Protein AF-A0A2V8P9Q2-F1 (afdb_monomer_lite)

Sequence (198 aa):
MGNGQSFDQRNRKIPIIQQYSFGIQRELPGKIVLDVSYVGSNTKDLRVGTQMNHLTTAQVDACRQFVNQNPGTTSCPALEQLVPNPFYFGNLNLTGLPAAFVASYKASPLGVPQTVRVKMLMTPFPQFWNSLFSNTEPVGSSNYNSLIVKLDKRLSGGGALIKGLSILGSFTYSRDMGATGFLNNSSPSSGSNGGGRL

Secondary structure (DSSP, 8-state):
--S-EEE--TTPPPPEEEEEEEEEEEEETTTEEEEEEEEEEEEEEEEEEEESS---HHHHHHHHHHHHHSTT--S-HHHH-EEE-TT-GGGS--TTS-HHHHHHHHTSTTTS-SEEEHHHHTSS-GGGTT-EEEEEEEEEEEEEEEEEEEEEEE---SSTTTTT-EEEEEEEEEEEEEE-S-SSTT---TTS------

Foldseek 3Di:
DQAFDEDEDPPQDDKDKDKDKDKDWDQDPQRKIKIKMKIKMKIFQAWEKFQQFFADPVVVVVFVVVCVVPPPDPGRCLQQDKDFQCQALVNDDCPPPDPVVSVVSCVGNSHPDRIDGNNLVNTPCSVHVSHYMHGGGRGKMKMKMKMKMKMKHQDPDPDPVRHGDIDIDMDMDMDMWIDRYQPDSRDPDVDDCSPPTD

Radius of gyration: 29.89 Å; chains: 1; bounding box: 60×33×96 Å

Structure (mmCIF, N/CA/C/O backbone):
data_AF-A0A2V8P9Q2-F1
#
_entry.id   AF-A0A2V8P9Q2-F1
#
loop_
_atom_site.group_PDB
_atom_site.id
_atom_site.type_symbol
_atom_site.label_atom_id
_atom_site.label_alt_id
_atom_site.label_comp_id
_atom_site.label_asym_id
_atom_site.label_entity_id
_atom_site.label_seq_id
_atom_site.pdbx_PDB_ins_code
_atom_site.Cartn_x
_atom_site.Cartn_y
_atom_site.Cartn_z
_atom_site.occupancy
_atom_site.B_iso_or_equiv
_atom_site.auth_seq_id
_atom_site.auth_comp_id
_atom_site.auth_asym_id
_atom_site.auth_atom_id
_atom_site.pdbx_PDB_model_num
ATOM 1 N N . MET A 1 1 ? 6.512 5.693 -25.688 1.00 59.44 1 MET A N 1
ATOM 2 C CA . MET A 1 1 ? 7.476 4.644 -25.282 1.00 59.44 1 MET A CA 1
ATOM 3 C C . MET A 1 1 ? 8.702 5.323 -24.696 1.00 59.44 1 MET A C 1
ATOM 5 O O . MET A 1 1 ? 9.035 6.401 -25.171 1.00 59.44 1 MET A O 1
ATOM 9 N N . GLY A 1 2 ? 9.333 4.748 -23.672 1.00 63.75 2 GLY A N 1
ATOM 10 C CA . GLY A 1 2 ? 10.558 5.297 -23.073 1.00 63.75 2 GLY A CA 1
ATOM 11 C C . GLY A 1 2 ? 10.379 6.312 -21.938 1.00 63.75 2 GLY A C 1
ATOM 12 O O . GLY A 1 2 ? 11.362 6.631 -21.283 1.00 63.75 2 GLY A O 1
ATOM 13 N N . ASN A 1 3 ? 9.146 6.741 -21.652 1.00 70.75 3 ASN A N 1
ATOM 14 C CA . ASN A 1 3 ? 8.782 7.527 -20.469 1.00 70.75 3 ASN A CA 1
ATOM 15 C C . ASN A 1 3 ? 7.845 6.718 -19.567 1.00 70.75 3 ASN A C 1
ATOM 17 O O . ASN A 1 3 ? 7.203 5.770 -20.032 1.00 70.75 3 ASN A O 1
ATOM 21 N N . GLY A 1 4 ? 7.725 7.144 -18.309 1.00 75.38 4 GLY A N 1
ATOM 22 C CA . GLY A 1 4 ? 6.717 6.615 -17.401 1.00 75.38 4 GLY A CA 1
ATOM 23 C C . GLY A 1 4 ? 5.298 6.885 -17.890 1.00 75.38 4 GLY A C 1
ATOM 24 O O . GLY A 1 4 ? 5.032 7.901 -18.534 1.00 75.38 4 GLY A O 1
ATOM 25 N N . GLN A 1 5 ? 4.398 5.948 -17.626 1.00 82.00 5 GLN A N 1
ATOM 26 C CA . GLN A 1 5 ? 2.984 5.996 -17.961 1.00 82.00 5 GLN A CA 1
ATOM 27 C C . GLN A 1 5 ? 2.173 5.636 -16.722 1.00 82.00 5 GLN A C 1
ATOM 29 O O . GLN A 1 5 ? 2.509 4.708 -15.983 1.00 82.00 5 GLN A O 1
ATOM 34 N N . SER A 1 6 ? 1.075 6.352 -16.514 1.00 84.56 6 SER A N 1
ATOM 35 C CA . SER A 1 6 ? 0.085 5.988 -15.515 1.00 84.56 6 SER A CA 1
ATOM 36 C C . SER A 1 6 ? -1.290 5.932 -16.152 1.00 84.56 6 SER A C 1
ATOM 38 O O . SER A 1 6 ? -1.562 6.606 -17.147 1.00 84.56 6 SER A O 1
ATOM 40 N N . PHE A 1 7 ? -2.141 5.074 -15.614 1.00 85.62 7 PHE A N 1
ATOM 41 C CA . PHE A 1 7 ? -3.489 4.910 -16.122 1.00 85.62 7 PHE A CA 1
ATOM 42 C C . PHE A 1 7 ? -4.464 4.641 -14.985 1.00 85.62 7 PHE A C 1
ATOM 44 O O . PHE A 1 7 ? -4.079 4.277 -13.868 1.00 85.62 7 PHE A O 1
ATOM 51 N N . ASP A 1 8 ? -5.738 4.837 -15.298 1.00 84.56 8 ASP A N 1
ATOM 52 C CA . ASP A 1 8 ? -6.840 4.436 -14.447 1.00 84.56 8 ASP A CA 1
ATOM 53 C C . ASP A 1 8 ? -7.500 3.171 -14.983 1.00 84.56 8 ASP A C 1
ATOM 55 O O . ASP A 1 8 ? -7.677 2.992 -16.192 1.00 84.56 8 ASP A O 1
ATOM 59 N N . GLN A 1 9 ? -7.875 2.279 -14.074 1.00 77.69 9 GLN A N 1
ATOM 60 C CA . GLN A 1 9 ? -8.624 1.092 -14.427 1.00 77.69 9 GLN A CA 1
ATOM 61 C C . GLN A 1 9 ? -10.025 1.477 -14.884 1.00 77.69 9 GLN A C 1
ATOM 63 O O . GLN A 1 9 ? -10.822 2.036 -14.130 1.00 77.69 9 GLN A O 1
ATOM 68 N N . ARG A 1 10 ? -10.354 1.101 -16.121 1.00 75.38 10 ARG A N 1
ATOM 69 C CA . ARG A 1 10 ? -11.694 1.307 -16.681 1.00 75.38 10 ARG A CA 1
ATOM 70 C C . ARG A 1 10 ? -12.770 0.544 -15.898 1.00 75.38 10 ARG A C 1
ATOM 72 O O . ARG A 1 10 ? -13.856 1.071 -15.697 1.00 75.38 10 ARG A O 1
ATOM 79 N N . ASN A 1 11 ? -12.455 -0.660 -15.415 1.00 77.31 11 ASN A N 1
ATOM 80 C CA . ASN A 1 11 ? -13.387 -1.533 -14.688 1.00 77.31 11 ASN A CA 1
ATOM 81 C C . ASN A 1 11 ? -13.318 -1.336 -13.166 1.00 77.31 11 ASN A C 1
ATOM 83 O O . ASN A 1 11 ? -13.386 -2.297 -12.399 1.00 77.31 11 ASN A O 1
ATOM 87 N N . ARG A 1 12 ? -13.152 -0.090 -12.717 1.00 77.38 12 ARG A N 1
ATOM 88 C CA . ARG A 1 12 ? -13.060 0.221 -11.292 1.00 77.38 12 ARG A CA 1
ATOM 89 C C . ARG A 1 12 ? -14.346 -0.185 -10.567 1.00 77.38 12 ARG A C 1
ATOM 91 O O . ARG A 1 12 ? -15.438 0.260 -10.920 1.00 77.38 12 ARG A O 1
ATOM 98 N N . LYS A 1 13 ? -14.202 -0.973 -9.500 1.00 81.88 13 LYS A N 1
ATOM 99 C CA . LYS A 1 13 ? -15.302 -1.260 -8.574 1.00 81.88 13 LYS A CA 1
ATOM 100 C C . LYS A 1 13 ? -15.577 -0.048 -7.686 1.00 81.88 13 LYS A C 1
ATOM 102 O O . LYS A 1 13 ? -14.655 0.636 -7.240 1.00 81.88 13 LYS A O 1
ATOM 107 N N . ILE A 1 14 ? -16.857 0.229 -7.454 1.00 86.31 14 ILE A N 1
ATOM 108 C CA . ILE A 1 14 ? -17.289 1.288 -6.540 1.00 86.31 14 ILE A CA 1
ATOM 109 C C . ILE A 1 14 ? -17.034 0.804 -5.103 1.00 86.31 14 ILE A C 1
ATOM 111 O O . ILE A 1 14 ? -17.471 -0.302 -4.780 1.00 86.31 14 ILE A O 1
ATOM 115 N N . PRO A 1 15 ? -16.364 1.603 -4.246 1.00 87.38 15 PRO A N 1
ATOM 116 C CA . PRO A 1 15 ? -16.165 1.251 -2.847 1.00 87.38 15 PRO A CA 1
ATOM 117 C C . PRO A 1 15 ? -17.488 0.987 -2.132 1.00 87.38 15 PRO A C 1
ATOM 119 O O . PRO A 1 15 ? -18.422 1.786 -2.228 1.00 87.38 15 PRO A O 1
ATOM 122 N N . ILE A 1 16 ? -17.554 -0.115 -1.390 1.00 90.00 16 ILE A N 1
ATOM 123 C CA . ILE A 1 16 ? -18.726 -0.475 -0.589 1.00 90.00 16 ILE A CA 1
ATOM 124 C C . ILE A 1 16 ? -18.397 -0.220 0.874 1.00 90.00 16 ILE A C 1
ATOM 126 O O . ILE A 1 16 ? -17.390 -0.720 1.376 1.00 90.00 16 ILE A O 1
ATOM 130 N N . ILE A 1 17 ? -19.273 0.524 1.550 1.00 92.75 17 ILE A N 1
ATOM 131 C CA . ILE A 1 17 ? -19.181 0.823 2.978 1.00 92.75 17 ILE A CA 1
ATOM 132 C C . ILE A 1 17 ? -20.310 0.080 3.687 1.00 92.75 17 ILE A C 1
ATOM 134 O O . ILE A 1 17 ? -21.485 0.279 3.385 1.00 92.75 17 ILE A O 1
ATOM 138 N N . GLN A 1 18 ? -19.951 -0.770 4.639 1.00 93.94 18 GLN A N 1
ATOM 139 C CA . GLN A 1 18 ? -20.878 -1.463 5.522 1.00 93.94 18 GLN A CA 1
ATOM 140 C C . GLN A 1 18 ? -20.756 -0.847 6.907 1.00 93.94 18 GLN A C 1
ATOM 142 O O . GLN A 1 18 ? -19.676 -0.862 7.489 1.00 93.94 18 GLN A O 1
ATOM 147 N N . GLN A 1 19 ? -21.847 -0.293 7.424 1.00 94.69 19 GLN A N 1
ATOM 148 C CA . GLN A 1 19 ? -21.901 0.273 8.768 1.00 94.69 19 GLN A CA 1
ATOM 149 C C . GLN A 1 19 ? -22.836 -0.572 9.617 1.00 94.69 19 GLN A C 1
ATOM 151 O O . GLN A 1 19 ? -23.903 -0.978 9.157 1.00 94.69 19 GLN A O 1
ATOM 156 N N . TYR A 1 20 ? -22.428 -0.844 10.847 1.00 94.31 20 TYR A N 1
ATOM 157 C CA . TYR A 1 20 ? -23.223 -1.596 11.801 1.00 94.31 20 TYR A CA 1
ATOM 158 C C . TYR A 1 20 ? -23.060 -0.987 13.185 1.00 94.31 20 TYR A C 1
ATOM 160 O O . TYR A 1 20 ? -21.979 -0.550 13.580 1.00 94.31 20 TYR A O 1
ATOM 168 N N . SER A 1 21 ? -24.154 -0.962 13.930 1.00 95.88 21 SER A N 1
ATOM 169 C CA . SER A 1 21 ? -24.163 -0.559 15.324 1.00 95.88 21 SER A CA 1
ATOM 170 C C . SER A 1 21 ? -24.958 -1.569 16.132 1.00 95.88 21 SER A C 1
ATOM 172 O O . SER A 1 21 ? -25.940 -2.14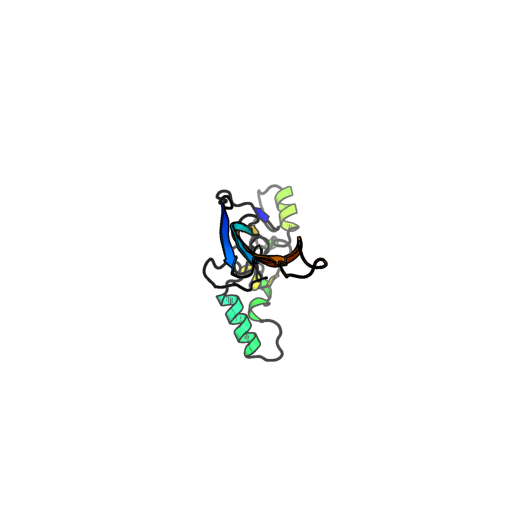7 15.667 1.00 95.88 21 SER A O 1
ATOM 174 N N . PHE A 1 22 ? -24.495 -1.812 17.346 1.00 96.56 22 PHE A N 1
ATOM 175 C CA . PHE A 1 22 ? -25.125 -2.716 18.284 1.00 96.56 22 PHE A CA 1
ATOM 176 C C . PHE A 1 22 ? -25.071 -2.086 19.664 1.00 96.56 22 PHE A C 1
ATOM 178 O O . PHE A 1 22 ? -23.996 -1.710 20.120 1.00 96.56 22 PHE A O 1
ATOM 185 N N . GLY A 1 23 ? -26.217 -1.964 20.320 1.00 96.38 23 GLY A N 1
ATOM 186 C CA . GLY A 1 23 ? -26.317 -1.362 21.641 1.00 96.38 23 GLY A CA 1
ATOM 187 C C . GLY A 1 23 ? -27.138 -2.234 22.570 1.00 96.38 23 GLY A C 1
ATOM 188 O O . GLY A 1 23 ? -28.178 -2.761 22.175 1.00 96.38 23 GLY A O 1
ATOM 189 N N . ILE A 1 24 ? -26.675 -2.368 23.808 1.00 96.56 24 ILE A N 1
ATOM 190 C CA . ILE A 1 24 ? -27.453 -2.932 24.904 1.00 96.56 24 ILE A CA 1
ATOM 191 C C . ILE A 1 24 ? -27.491 -1.900 26.016 1.00 96.56 24 ILE A C 1
ATOM 193 O O . ILE A 1 24 ? -26.455 -1.444 26.499 1.00 96.56 24 ILE A O 1
ATOM 197 N N . GLN A 1 25 ? -28.702 -1.609 26.471 1.00 96.81 25 GLN A N 1
ATOM 198 C CA . GLN A 1 25 ? -28.937 -0.812 27.657 1.00 96.81 25 GLN A CA 1
ATOM 199 C C . GLN A 1 25 ? -29.609 -1.674 28.718 1.00 96.81 25 GLN A C 1
ATOM 201 O O . GLN A 1 25 ? -30.547 -2.422 28.433 1.00 96.81 25 GLN A O 1
ATOM 206 N N . ARG A 1 26 ? -29.137 -1.564 29.958 1.00 95.69 26 ARG A N 1
ATOM 207 C CA . ARG A 1 26 ? -29.729 -2.261 31.094 1.00 95.69 26 ARG A CA 1
ATOM 208 C C . ARG A 1 26 ? -29.714 -1.399 32.344 1.00 95.69 26 ARG A C 1
ATOM 210 O O . ARG A 1 26 ? -28.701 -0.798 32.693 1.00 95.69 26 ARG A O 1
ATOM 217 N N . GLU A 1 27 ? -30.838 -1.409 33.049 1.00 95.12 27 GLU A N 1
ATOM 218 C CA . GLU A 1 27 ? -30.910 -0.914 34.417 1.00 95.12 27 GLU A CA 1
ATOM 219 C C . GLU A 1 27 ? -30.414 -1.998 35.383 1.00 95.12 27 GLU A C 1
ATOM 221 O O . GLU A 1 27 ? -30.842 -3.156 35.348 1.00 95.12 27 GLU A O 1
ATOM 226 N N . LEU A 1 28 ? -29.460 -1.618 36.222 1.00 93.12 28 LEU A N 1
ATOM 227 C CA . LEU A 1 28 ? -28.867 -2.423 37.274 1.00 93.12 28 LEU A CA 1
ATOM 228 C C . LEU A 1 28 ? -29.430 -1.987 38.639 1.00 93.12 28 LEU A C 1
ATOM 230 O O . LEU A 1 28 ? -29.823 -0.826 38.816 1.00 93.12 28 LEU A O 1
ATOM 234 N N . PRO A 1 29 ? -29.431 -2.888 39.639 1.00 88.62 29 PRO A N 1
ATOM 235 C CA . PRO A 1 29 ? -29.814 -2.541 41.002 1.00 88.62 29 PRO A CA 1
ATOM 236 C C . PRO A 1 29 ? -29.043 -1.326 41.533 1.00 88.62 29 PRO A C 1
ATOM 238 O O . PRO A 1 29 ? -27.865 -1.131 41.236 1.00 88.62 29 PRO A O 1
ATOM 241 N N . GLY A 1 30 ? -29.710 -0.511 42.351 1.00 86.06 30 GLY A N 1
ATOM 242 C CA . GLY A 1 30 ? -29.117 0.715 42.894 1.00 86.06 30 GLY A CA 1
ATOM 243 C C . GLY A 1 30 ? -29.231 1.936 41.977 1.00 86.06 30 GLY A C 1
ATOM 244 O O . GLY A 1 30 ? -28.443 2.868 42.135 1.00 86.06 30 GLY A O 1
ATOM 245 N N . LYS A 1 31 ? -30.216 1.945 41.062 1.00 89.56 31 LYS A N 1
ATOM 246 C CA . LYS A 1 31 ? -30.525 3.056 40.140 1.00 89.56 31 LYS A CA 1
ATOM 247 C C . LYS A 1 31 ? -29.345 3.419 39.238 1.00 89.56 31 LYS A C 1
ATOM 249 O O . LYS A 1 31 ? -29.008 4.595 39.075 1.00 89.56 31 LYS A O 1
ATOM 254 N N . ILE A 1 32 ? -28.698 2.387 38.704 1.00 92.50 32 ILE A N 1
ATOM 255 C CA . ILE A 1 32 ? -27.590 2.515 37.762 1.00 92.50 32 ILE A CA 1
ATOM 256 C C . ILE A 1 32 ? -28.093 2.082 36.388 1.00 92.50 32 ILE A C 1
ATOM 258 O O . ILE A 1 32 ? -28.651 1.001 36.257 1.00 92.50 32 ILE A O 1
ATOM 262 N N . VAL A 1 33 ? -27.872 2.887 35.360 1.00 95.88 33 VAL A N 1
ATOM 263 C CA . VAL A 1 33 ? -28.127 2.531 33.965 1.00 95.88 33 VAL A CA 1
ATOM 264 C C . VAL A 1 33 ? -26.784 2.355 33.276 1.00 95.88 33 VAL A C 1
ATOM 266 O O . VAL A 1 33 ? -25.964 3.272 33.257 1.00 95.88 33 VAL A O 1
ATOM 269 N N . LEU A 1 34 ? -26.566 1.165 32.725 1.00 95.88 34 LEU A N 1
ATOM 270 C CA . LEU A 1 34 ? -25.414 0.848 31.896 1.00 95.88 34 LEU A CA 1
ATOM 271 C C . LEU A 1 34 ? -25.868 0.767 30.438 1.00 95.88 34 LEU A C 1
ATOM 273 O O . LEU A 1 34 ? -26.752 -0.022 30.108 1.00 95.88 34 LEU A O 1
ATOM 277 N N . ASP A 1 35 ? -25.250 1.566 29.578 1.00 97.12 35 ASP A N 1
ATOM 278 C CA . ASP A 1 35 ? -25.395 1.513 28.123 1.00 97.12 35 ASP A CA 1
ATOM 279 C C . ASP A 1 35 ? -24.030 1.177 27.523 1.00 97.12 35 ASP A C 1
ATOM 281 O O . ASP A 1 35 ? -23.038 1.873 27.754 1.00 97.12 35 ASP A O 1
ATOM 285 N N . VAL A 1 36 ? -23.976 0.067 26.794 1.00 96.81 36 VAL A N 1
ATOM 286 C CA . VAL A 1 36 ? -22.804 -0.354 26.036 1.00 96.81 36 VAL A CA 1
ATOM 287 C C . VAL A 1 36 ? -23.203 -0.416 24.576 1.00 96.81 36 VAL A C 1
ATOM 289 O O . VAL A 1 36 ? -24.057 -1.209 24.183 1.00 96.81 36 VAL A O 1
ATOM 292 N N . SER A 1 37 ? -22.543 0.403 23.773 1.00 97.12 37 SER A N 1
ATOM 293 C CA . SER A 1 37 ? -22.789 0.545 22.350 1.00 97.12 37 SER A CA 1
ATOM 294 C C . SER A 1 37 ? -21.500 0.310 21.576 1.00 97.12 37 SER A C 1
ATOM 296 O O . SER A 1 37 ? -20.454 0.868 21.890 1.00 97.12 37 SER A O 1
ATOM 298 N N . TYR A 1 38 ? -21.563 -0.514 20.545 1.00 96.88 38 TYR A N 1
ATOM 299 C CA . TYR A 1 38 ? -20.473 -0.783 19.625 1.00 96.88 38 TYR A CA 1
ATOM 300 C C . TYR A 1 38 ? -20.872 -0.327 18.224 1.00 96.88 38 TYR A C 1
ATOM 302 O O . TYR A 1 38 ? -21.985 -0.583 17.767 1.00 96.88 38 TYR A O 1
ATOM 310 N N . VAL A 1 39 ? -19.968 0.369 17.548 1.00 96.50 39 VAL A N 1
ATOM 311 C CA . VAL A 1 39 ? -20.157 0.896 16.197 1.00 96.50 39 VAL A CA 1
ATOM 312 C C . VAL A 1 39 ? -18.969 0.460 15.360 1.00 96.50 39 VAL A C 1
ATOM 314 O O . VAL A 1 39 ? -17.823 0.695 15.741 1.00 96.50 39 VAL A O 1
ATOM 317 N N . GLY A 1 40 ? -19.231 -0.156 14.216 1.00 95.75 40 GLY A N 1
ATOM 318 C CA . GLY A 1 40 ? -18.199 -0.522 13.263 1.00 95.75 40 GLY A CA 1
ATOM 319 C C . GLY A 1 40 ? -18.526 -0.054 11.855 1.00 95.75 40 GLY A C 1
ATOM 320 O O . GLY A 1 40 ? -19.690 0.089 11.471 1.00 95.75 40 GLY A O 1
ATOM 321 N N . SER A 1 41 ? -17.475 0.188 11.081 1.00 95.44 41 SER A N 1
ATOM 322 C CA . SER A 1 41 ? -17.585 0.368 9.642 1.00 95.44 41 SER A CA 1
ATOM 323 C C . SER A 1 41 ? -16.497 -0.424 8.930 1.00 95.44 41 SER A C 1
ATOM 325 O O . SER A 1 41 ? -15.343 -0.445 9.349 1.00 95.44 41 SER A O 1
ATOM 327 N N . ASN A 1 42 ? -16.876 -1.102 7.855 1.00 93.69 42 ASN A N 1
ATOM 328 C CA . ASN A 1 42 ? -15.963 -1.815 6.980 1.00 93.69 42 ASN A CA 1
ATOM 329 C C . ASN A 1 42 ? -16.139 -1.275 5.565 1.00 93.69 42 ASN A C 1
ATOM 331 O O . ASN A 1 42 ? -17.220 -1.360 4.981 1.00 93.69 42 ASN A O 1
ATOM 335 N N . THR A 1 43 ? -15.072 -0.699 5.031 1.00 91.06 43 THR A N 1
ATOM 336 C CA . THR A 1 43 ? -15.001 -0.207 3.663 1.00 91.06 43 THR A CA 1
ATOM 337 C C . THR A 1 43 ? -14.065 -1.096 2.868 1.00 91.06 43 THR A C 1
ATOM 339 O O . THR A 1 43 ? -12.920 -1.305 3.263 1.00 91.06 43 THR A O 1
ATOM 342 N N . LYS A 1 44 ? -14.526 -1.577 1.717 1.00 88.81 44 LYS A N 1
ATOM 343 C CA . LYS A 1 44 ? -13.727 -2.370 0.777 1.00 88.81 44 LYS A CA 1
ATOM 344 C C . LYS A 1 44 ? -13.714 -1.734 -0.607 1.00 88.81 44 LYS A C 1
ATOM 346 O O . LYS A 1 44 ? -14.488 -0.815 -0.875 1.00 88.81 44 LYS A O 1
ATOM 351 N N . ASP A 1 45 ? -12.846 -2.251 -1.472 1.00 86.56 45 ASP A N 1
ATOM 352 C CA . ASP A 1 45 ? -12.653 -1.773 -2.843 1.00 86.56 45 ASP A CA 1
ATOM 353 C C . ASP A 1 45 ? -12.162 -0.306 -2.890 1.00 86.56 45 ASP A C 1
ATOM 355 O O . ASP A 1 45 ? -12.445 0.442 -3.830 1.00 86.56 45 ASP A O 1
ATOM 359 N N . LEU A 1 46 ? -11.415 0.130 -1.863 1.00 84.12 46 LEU A N 1
ATOM 360 C CA . LEU A 1 46 ? -10.766 1.441 -1.858 1.00 84.12 46 LEU A CA 1
ATOM 361 C C . LEU A 1 46 ? -9.664 1.492 -2.913 1.00 84.12 46 LEU A C 1
ATOM 363 O O . LEU A 1 46 ? -8.991 0.502 -3.200 1.00 84.12 46 LEU A O 1
ATOM 367 N N . ARG A 1 47 ? -9.464 2.689 -3.460 1.00 84.19 47 ARG A N 1
ATOM 368 C CA . ARG A 1 47 ? -8.436 2.951 -4.459 1.00 84.19 47 ARG A CA 1
ATOM 369 C C . ARG A 1 47 ? -7.043 2.819 -3.848 1.00 84.19 47 ARG A C 1
ATOM 371 O O . ARG A 1 47 ? -6.723 3.536 -2.903 1.00 84.19 47 ARG A O 1
ATOM 378 N N . VAL A 1 48 ? -6.208 2.001 -4.478 1.00 83.06 48 VAL A N 1
ATOM 379 C CA . VAL A 1 48 ? -4.782 1.881 -4.180 1.00 83.06 48 VAL A CA 1
ATOM 380 C C . VAL A 1 48 ? -3.980 2.036 -5.468 1.00 83.06 48 VAL A C 1
ATOM 382 O O . VAL A 1 48 ? -4.354 1.516 -6.517 1.00 83.06 48 VAL A O 1
ATOM 385 N N . GLY A 1 49 ? -2.878 2.781 -5.391 1.00 82.75 49 GLY A N 1
ATOM 386 C CA . GLY A 1 49 ? -1.925 2.882 -6.489 1.00 82.75 49 GLY A CA 1
ATOM 387 C C . GLY A 1 49 ? -0.978 1.683 -6.500 1.00 82.75 49 GLY A C 1
ATOM 388 O O . GLY A 1 49 ? -0.401 1.364 -5.460 1.00 82.75 49 GLY A O 1
ATOM 389 N N . THR A 1 50 ? -0.815 1.036 -7.653 1.00 79.81 50 THR A N 1
ATOM 390 C CA . THR A 1 50 ? 0.077 -0.112 -7.848 1.00 79.81 50 THR A CA 1
ATOM 391 C C . THR A 1 50 ? 1.070 0.128 -8.972 1.00 79.81 50 THR A C 1
ATOM 393 O O . THR A 1 50 ? 0.722 0.595 -10.058 1.00 79.81 50 THR A O 1
ATOM 396 N N . GLN A 1 51 ? 2.332 -0.224 -8.741 1.00 80.06 51 GLN A N 1
ATOM 397 C CA . GLN A 1 51 ? 3.329 -0.272 -9.799 1.00 80.06 51 GLN A CA 1
ATOM 398 C C . GLN A 1 51 ? 3.278 -1.633 -10.483 1.00 80.06 51 GLN A C 1
ATOM 400 O O . GLN A 1 51 ? 3.558 -2.669 -9.890 1.00 80.06 51 GLN A O 1
ATOM 405 N N . MET A 1 52 ? 2.936 -1.614 -11.766 1.00 79.38 52 MET A N 1
ATOM 406 C CA . MET A 1 52 ? 2.857 -2.820 -12.587 1.00 79.38 52 MET A CA 1
ATOM 407 C C . MET A 1 52 ? 4.212 -3.238 -13.143 1.00 79.38 52 MET A C 1
ATOM 409 O O . MET A 1 52 ? 4.400 -4.390 -13.522 1.00 79.38 52 MET A O 1
ATOM 413 N N . ASN A 1 53 ? 5.153 -2.296 -13.231 1.00 78.31 53 ASN A N 1
ATOM 414 C CA . ASN A 1 53 ? 6.500 -2.586 -13.694 1.00 78.31 53 ASN A CA 1
ATOM 415 C C . ASN A 1 53 ? 7.402 -2.878 -12.501 1.00 78.31 53 ASN A C 1
ATOM 417 O O . ASN A 1 53 ? 7.959 -1.976 -11.879 1.00 78.31 53 ASN A O 1
ATOM 421 N N . HIS A 1 54 ? 7.456 -4.148 -12.140 1.00 78.25 54 HIS A N 1
ATOM 422 C CA . HIS A 1 54 ? 8.087 -4.634 -10.930 1.00 78.25 54 HIS A CA 1
ATOM 423 C C . HIS A 1 54 ? 8.775 -5.973 -11.178 1.00 78.25 54 HIS A C 1
ATOM 425 O O . HIS A 1 54 ? 8.416 -6.700 -12.102 1.00 78.25 54 HIS A O 1
ATOM 431 N N . LEU A 1 55 ? 9.775 -6.293 -10.359 1.00 77.62 55 LEU A N 1
ATOM 432 C CA . LEU A 1 55 ? 10.367 -7.626 -10.350 1.00 77.62 55 LEU A CA 1
ATOM 433 C C . LEU A 1 55 ? 9.376 -8.604 -9.718 1.00 77.62 55 LEU A C 1
ATOM 435 O O . LEU A 1 55 ? 8.700 -8.282 -8.743 1.00 77.62 55 LEU A O 1
ATOM 439 N N . THR A 1 56 ? 9.310 -9.812 -10.263 1.00 78.25 56 THR A N 1
ATOM 440 C CA . THR A 1 56 ? 8.493 -10.879 -9.680 1.00 78.25 56 THR A CA 1
ATOM 441 C C . THR A 1 56 ? 9.015 -11.257 -8.293 1.00 78.25 56 THR A C 1
ATOM 443 O O . THR A 1 56 ? 10.211 -11.140 -8.007 1.00 78.25 56 THR A O 1
ATOM 446 N N . THR A 1 57 ? 8.135 -11.769 -7.431 1.00 75.12 57 THR A N 1
ATOM 447 C CA . THR A 1 57 ? 8.511 -12.231 -6.084 1.00 75.12 57 THR A CA 1
ATOM 448 C C . THR A 1 57 ? 9.632 -13.267 -6.122 1.00 75.12 57 THR A C 1
ATOM 450 O O . THR A 1 57 ? 10.569 -13.160 -5.344 1.00 75.12 57 THR A O 1
ATOM 453 N N . ALA A 1 58 ? 9.615 -14.188 -7.092 1.00 77.00 58 ALA A N 1
ATOM 454 C CA . ALA A 1 58 ? 10.673 -15.180 -7.280 1.00 77.00 58 ALA A CA 1
ATOM 455 C C . ALA A 1 58 ? 12.053 -14.549 -7.553 1.00 77.00 58 ALA A C 1
ATOM 457 O O . ALA A 1 58 ? 13.059 -14.996 -7.005 1.00 77.00 58 ALA A O 1
ATOM 458 N N . GLN A 1 59 ? 12.115 -13.485 -8.363 1.00 77.69 59 GLN A N 1
ATOM 459 C CA . GLN A 1 59 ? 13.365 -12.771 -8.657 1.00 77.69 59 GLN A CA 1
ATOM 460 C C . GLN A 1 59 ? 13.876 -11.992 -7.436 1.00 77.69 59 GLN A C 1
ATOM 462 O O . GLN A 1 59 ? 15.080 -11.964 -7.175 1.00 77.69 59 GLN A O 1
ATOM 467 N N . VAL A 1 60 ? 12.969 -11.380 -6.666 1.00 80.00 60 VAL A N 1
ATOM 468 C CA . VAL A 1 60 ? 13.313 -10.687 -5.415 1.00 80.00 60 VAL A CA 1
ATOM 469 C C . VAL A 1 60 ? 13.784 -11.683 -4.350 1.00 80.00 60 VAL A C 1
ATOM 471 O O . VAL A 1 60 ? 14.767 -11.422 -3.659 1.00 80.00 60 VAL A O 1
ATOM 474 N N . ASP A 1 61 ? 13.140 -12.844 -4.248 1.00 81.81 61 ASP A N 1
ATOM 475 C CA . ASP A 1 61 ? 13.492 -13.890 -3.290 1.00 81.81 61 ASP A CA 1
ATOM 476 C C . ASP A 1 61 ? 14.846 -14.530 -3.613 1.00 81.81 61 ASP A C 1
ATOM 478 O O . ASP A 1 61 ? 15.656 -14.709 -2.704 1.00 81.81 61 ASP A O 1
ATOM 482 N N . ALA A 1 62 ? 15.138 -14.796 -4.891 1.00 81.06 62 ALA A N 1
ATOM 483 C CA . ALA A 1 62 ? 16.452 -15.271 -5.329 1.00 81.06 62 ALA A CA 1
ATOM 484 C C . ALA A 1 62 ? 17.565 -14.257 -4.999 1.00 81.06 62 ALA A C 1
ATOM 486 O O . ALA A 1 62 ? 18.628 -14.621 -4.495 1.00 81.06 62 ALA A O 1
ATOM 487 N N . CYS A 1 63 ? 17.298 -12.964 -5.209 1.00 80.81 63 CYS A N 1
ATOM 488 C CA . CYS A 1 63 ? 18.194 -11.870 -4.826 1.00 80.81 63 CYS A CA 1
ATOM 489 C C . CYS A 1 63 ? 18.423 -11.825 -3.304 1.00 80.81 63 CYS A C 1
ATOM 491 O O . CYS A 1 63 ? 19.565 -11.742 -2.845 1.00 80.81 63 CYS A O 1
ATOM 493 N N . ARG A 1 64 ? 17.354 -11.956 -2.509 1.00 81.81 64 ARG A N 1
ATOM 494 C CA . ARG A 1 64 ? 17.435 -12.007 -1.043 1.00 81.81 64 ARG A CA 1
ATOM 495 C C . ARG A 1 64 ? 18.231 -13.220 -0.557 1.00 81.81 64 ARG A C 1
ATOM 497 O O . ARG A 1 64 ? 19.043 -13.082 0.351 1.00 81.81 64 ARG A O 1
ATOM 504 N N . GLN A 1 65 ? 18.030 -14.391 -1.160 1.00 82.88 65 GLN A N 1
ATOM 505 C CA . GLN A 1 65 ? 18.804 -15.596 -0.848 1.00 82.88 65 GLN A CA 1
ATOM 506 C C . GLN A 1 65 ? 20.296 -15.393 -1.126 1.00 82.88 65 GLN A C 1
ATOM 508 O O . GLN A 1 65 ? 21.113 -15.724 -0.272 1.00 82.88 65 GLN A O 1
ATOM 513 N N . PHE A 1 66 ? 20.648 -14.786 -2.263 1.00 82.88 66 PHE A N 1
ATOM 514 C CA . PHE A 1 66 ? 22.038 -14.475 -2.597 1.00 82.88 66 PHE A CA 1
ATOM 515 C C . PHE A 1 66 ? 22.691 -13.549 -1.560 1.00 82.88 66 PHE A C 1
ATOM 517 O O . PHE A 1 66 ? 23.793 -13.830 -1.093 1.00 82.88 66 PHE A O 1
ATOM 524 N N . VAL A 1 67 ? 22.006 -12.469 -1.170 1.00 82.88 67 VAL A N 1
ATOM 525 C CA . VAL A 1 67 ? 22.498 -11.524 -0.152 1.00 82.88 67 VAL A CA 1
ATOM 526 C C . VAL A 1 67 ? 22.684 -12.215 1.201 1.00 82.88 67 VAL A C 1
ATO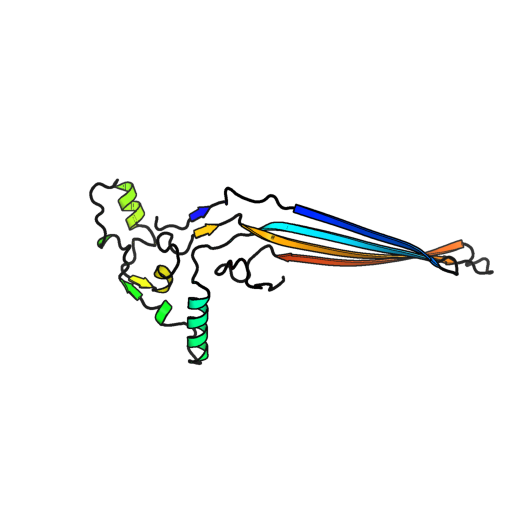M 528 O O . VAL A 1 67 ? 23.717 -12.044 1.843 1.00 82.88 67 VAL A O 1
ATOM 531 N N . ASN A 1 68 ? 21.733 -13.058 1.608 1.00 83.25 68 ASN A N 1
ATOM 532 C CA . ASN A 1 68 ? 21.818 -13.802 2.867 1.00 83.25 68 ASN A CA 1
ATOM 533 C C . ASN A 1 68 ? 22.975 -14.816 2.886 1.00 83.25 68 ASN A C 1
ATOM 535 O O . ASN A 1 68 ? 23.553 -15.061 3.941 1.00 83.25 68 ASN A O 1
ATOM 539 N N . GLN A 1 69 ? 23.315 -15.403 1.736 1.00 84.44 69 GLN A N 1
ATOM 540 C CA . GLN A 1 69 ? 24.439 -16.336 1.594 1.00 84.44 69 GLN A CA 1
ATOM 541 C C . GLN A 1 69 ? 25.804 -15.631 1.526 1.00 84.44 69 GLN A C 1
ATOM 543 O O . GLN A 1 69 ? 26.826 -16.284 1.721 1.00 84.44 69 GLN A O 1
ATOM 548 N N . ASN A 1 70 ? 25.838 -14.317 1.274 1.00 81.06 70 ASN A N 1
ATOM 549 C CA . ASN A 1 70 ? 27.064 -13.531 1.107 1.00 81.06 70 ASN A CA 1
ATOM 550 C C . ASN A 1 70 ? 27.062 -12.304 2.041 1.00 81.06 70 ASN A C 1
ATOM 552 O O . ASN A 1 70 ? 26.881 -11.170 1.571 1.00 81.06 70 ASN A O 1
ATOM 556 N N . PRO A 1 71 ? 27.257 -12.506 3.360 1.00 75.69 71 PRO A N 1
ATOM 557 C CA . PRO A 1 71 ? 27.265 -11.418 4.335 1.00 75.69 71 PRO A CA 1
ATOM 558 C C . PRO A 1 71 ? 28.342 -10.381 3.978 1.00 75.69 71 PRO A C 1
ATOM 560 O O . PRO A 1 71 ? 29.524 -10.700 3.899 1.00 75.69 71 PRO A O 1
ATOM 563 N N . GLY A 1 72 ? 27.915 -9.139 3.727 1.00 73.56 72 GLY A N 1
ATOM 564 C CA . GLY A 1 72 ? 28.761 -8.031 3.252 1.00 73.56 72 GLY A CA 1
ATOM 565 C C . GLY A 1 72 ? 28.339 -7.456 1.894 1.00 73.56 72 GLY A C 1
ATOM 566 O O . GLY A 1 72 ? 28.728 -6.341 1.551 1.00 73.56 72 GLY A O 1
ATOM 567 N N . THR A 1 73 ? 27.486 -8.163 1.148 1.00 71.25 73 THR A N 1
ATOM 568 C CA . THR A 1 73 ? 26.972 -7.699 -0.149 1.00 71.25 73 THR A CA 1
ATOM 569 C C . THR A 1 73 ? 25.582 -7.089 0.016 1.00 71.25 73 THR A C 1
ATOM 571 O O . THR A 1 73 ? 24.664 -7.757 0.474 1.00 71.25 73 THR A O 1
ATOM 574 N N . THR A 1 74 ? 25.389 -5.828 -0.375 1.00 67.31 74 THR A N 1
ATOM 575 C CA . THR A 1 74 ? 24.090 -5.126 -0.264 1.00 67.31 74 THR A CA 1
ATOM 576 C C . THR A 1 74 ? 23.239 -5.187 -1.535 1.00 67.31 74 THR A C 1
ATOM 578 O O . THR A 1 74 ? 22.117 -4.686 -1.554 1.00 67.31 74 THR A O 1
ATOM 581 N N . SER A 1 75 ? 23.752 -5.790 -2.610 1.00 71.50 75 SER A N 1
ATOM 582 C CA . SER A 1 75 ? 23.069 -5.882 -3.902 1.00 71.50 75 SER A CA 1
ATOM 583 C C . SER A 1 75 ? 23.287 -7.246 -4.552 1.00 71.50 75 SER A C 1
ATOM 585 O O . SER A 1 75 ? 24.285 -7.913 -4.290 1.00 71.50 75 SER A O 1
ATOM 587 N N . CYS A 1 76 ? 22.347 -7.672 -5.399 1.00 79.81 76 CYS A N 1
ATOM 588 C CA . CYS A 1 76 ? 22.484 -8.895 -6.184 1.00 79.81 76 CYS A CA 1
ATOM 589 C C . CYS A 1 76 ? 23.157 -8.579 -7.530 1.00 79.81 76 CYS A C 1
ATOM 591 O O . CYS A 1 76 ? 22.541 -7.905 -8.365 1.00 79.81 76 CYS A O 1
ATOM 593 N N . PRO A 1 77 ? 24.383 -9.077 -7.784 1.00 80.25 77 PRO A N 1
ATOM 594 C CA . PRO A 1 77 ? 25.135 -8.769 -9.001 1.00 80.25 77 PRO A CA 1
ATOM 595 C C . PRO A 1 77 ? 24.387 -9.145 -10.285 1.00 80.25 77 PRO A C 1
ATOM 597 O O . PRO A 1 77 ? 24.476 -8.425 -11.274 1.00 80.25 77 PRO A O 1
ATOM 600 N N . ALA A 1 78 ? 23.588 -10.218 -10.258 1.00 77.44 78 ALA A N 1
ATOM 601 C CA . ALA A 1 78 ? 22.811 -10.679 -11.411 1.00 77.44 78 ALA A CA 1
ATOM 602 C C . ALA A 1 78 ? 21.755 -9.660 -11.883 1.00 77.44 78 ALA A C 1
ATOM 604 O O . ALA A 1 78 ? 21.444 -9.593 -13.068 1.00 77.44 78 ALA A O 1
ATOM 605 N N . LEU A 1 79 ? 21.216 -8.842 -10.973 1.00 79.75 79 LEU A N 1
ATOM 606 C CA . LEU A 1 79 ? 20.234 -7.799 -11.290 1.00 79.75 79 LEU A CA 1
ATOM 607 C C . LEU A 1 79 ? 20.893 -6.472 -11.691 1.00 79.75 79 LEU A C 1
ATOM 609 O O . LEU A 1 79 ? 20.312 -5.687 -12.447 1.00 79.75 79 LEU A O 1
ATOM 613 N N . GLU A 1 80 ? 22.097 -6.220 -11.182 1.00 84.19 80 GLU A N 1
ATOM 614 C CA . GLU A 1 80 ? 22.856 -4.988 -11.405 1.00 84.19 80 GLU A CA 1
ATOM 615 C C . GLU A 1 80 ? 23.812 -5.069 -12.604 1.00 84.19 80 GLU A C 1
ATOM 617 O O . GLU A 1 80 ? 24.341 -4.042 -13.032 1.00 84.19 80 GLU A O 1
ATOM 622 N N . GLN A 1 81 ? 23.992 -6.261 -13.183 1.00 87.19 81 GLN A N 1
ATOM 623 C CA . GLN A 1 81 ? 24.796 -6.474 -14.381 1.00 87.19 81 GLN A CA 1
ATOM 624 C C . GLN A 1 81 ? 24.317 -5.573 -15.526 1.00 87.19 81 GLN A C 1
ATOM 626 O O . GLN A 1 81 ? 23.129 -5.523 -15.851 1.00 87.19 81 GLN A O 1
ATOM 631 N N . LEU A 1 82 ? 25.260 -4.864 -16.145 1.00 88.81 82 LEU A N 1
ATOM 632 C CA . LEU A 1 82 ? 25.014 -4.043 -17.324 1.00 88.81 82 LEU A CA 1
ATOM 633 C C . LEU A 1 82 ? 25.076 -4.925 -18.571 1.00 88.81 82 LEU A C 1
ATOM 635 O O . LEU A 1 82 ? 26.093 -5.561 -18.839 1.00 88.81 82 LEU A O 1
ATOM 639 N N . VAL A 1 83 ? 23.991 -4.944 -19.337 1.00 89.69 83 VAL A N 1
ATOM 640 C CA . VAL A 1 83 ? 23.891 -5.630 -20.628 1.00 89.69 83 VAL A CA 1
ATOM 641 C C . VAL A 1 83 ? 23.622 -4.615 -21.740 1.00 89.69 83 VAL A C 1
ATOM 643 O O . VAL A 1 83 ? 23.074 -3.542 -21.457 1.00 89.69 83 VAL A O 1
ATOM 646 N N . PRO A 1 84 ? 24.004 -4.905 -22.999 1.00 91.12 84 PRO A N 1
ATOM 647 C CA . PRO A 1 84 ? 23.656 -4.057 -24.135 1.00 91.12 84 PRO A CA 1
ATOM 648 C C . PRO A 1 84 ? 22.151 -3.785 -24.180 1.00 91.12 84 PRO A C 1
ATOM 650 O O . PRO A 1 84 ? 21.340 -4.700 -24.036 1.00 91.12 84 PRO A O 1
ATOM 653 N N . ASN A 1 85 ? 21.774 -2.521 -24.355 1.00 88.88 85 ASN A N 1
ATOM 654 C CA . ASN A 1 85 ? 20.378 -2.114 -24.351 1.00 88.88 85 ASN A CA 1
ATOM 655 C C . ASN A 1 85 ? 19.702 -2.469 -25.689 1.00 88.88 85 ASN A C 1
ATOM 657 O O . ASN A 1 85 ? 20.064 -1.891 -26.719 1.00 88.88 85 ASN A O 1
AT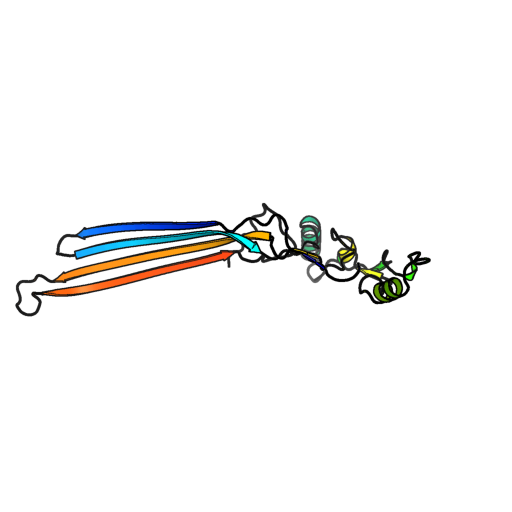OM 661 N N . PRO A 1 86 ? 18.688 -3.356 -25.705 1.00 87.38 86 PRO A N 1
ATOM 662 C CA . PRO A 1 86 ? 17.960 -3.678 -26.932 1.00 87.38 86 PRO A CA 1
ATOM 663 C C . PRO A 1 86 ? 17.126 -2.497 -27.457 1.00 87.38 86 PRO A C 1
ATOM 665 O O . PRO A 1 86 ? 16.782 -2.468 -28.633 1.00 87.38 86 PRO A O 1
ATOM 668 N N . PHE A 1 87 ? 16.824 -1.508 -26.610 1.00 87.12 87 PHE A N 1
ATOM 669 C CA . PHE A 1 87 ? 16.082 -0.298 -26.970 1.00 87.12 87 PHE A CA 1
ATOM 670 C C . PHE A 1 87 ? 16.994 0.886 -27.310 1.00 87.12 87 PHE A C 1
ATOM 672 O O . PHE A 1 87 ? 16.522 2.008 -27.451 1.00 87.12 87 PHE A O 1
ATOM 679 N N . TYR A 1 88 ? 18.305 0.680 -27.422 1.00 88.69 88 TYR A N 1
ATOM 680 C CA . TYR A 1 88 ? 19.200 1.755 -27.830 1.00 88.69 88 TYR A CA 1
ATOM 681 C C . TYR A 1 88 ? 18.861 2.211 -29.253 1.00 88.69 88 TYR A C 1
ATOM 683 O O . TYR A 1 88 ? 18.782 1.391 -30.168 1.00 88.69 88 TYR A O 1
ATOM 691 N N . PHE A 1 89 ? 18.699 3.521 -29.465 1.00 83.81 89 PHE A N 1
ATOM 692 C CA . PHE A 1 89 ? 18.291 4.059 -30.769 1.00 83.81 89 PHE A CA 1
ATOM 693 C C . PHE A 1 89 ? 19.217 3.641 -31.920 1.00 83.81 89 PHE A C 1
ATOM 695 O O . PHE A 1 89 ? 18.757 3.540 -33.053 1.00 83.81 89 PHE A O 1
ATOM 702 N N . GLY A 1 90 ? 20.508 3.417 -31.645 1.00 84.50 90 GLY A N 1
ATOM 703 C CA . GLY A 1 90 ? 21.489 3.013 -32.654 1.00 84.50 90 GLY A CA 1
ATOM 704 C C . GLY A 1 90 ? 21.297 1.582 -33.160 1.00 84.50 90 GLY A C 1
ATOM 705 O O . GLY A 1 90 ? 21.804 1.253 -34.225 1.00 84.50 90 GLY A O 1
ATOM 706 N N . ASN A 1 91 ? 20.527 0.762 -32.439 1.00 84.25 91 ASN A N 1
ATOM 707 C CA . ASN A 1 91 ? 20.223 -0.622 -32.806 1.00 84.25 91 ASN A CA 1
ATOM 708 C C . ASN A 1 91 ? 18.872 -0.759 -33.528 1.00 84.25 91 ASN A C 1
ATOM 710 O O . ASN A 1 91 ? 18.482 -1.865 -33.895 1.00 84.25 91 ASN A O 1
ATOM 714 N N . LEU A 1 92 ? 18.137 0.342 -33.713 1.00 83.12 92 LEU A N 1
ATOM 715 C CA . LEU A 1 92 ? 16.799 0.335 -34.295 1.00 83.12 92 LEU A CA 1
ATOM 716 C C . LEU A 1 92 ? 16.791 0.975 -35.677 1.00 83.12 92 LEU A C 1
ATOM 718 O O . LEU A 1 92 ? 17.409 2.013 -35.912 1.00 83.12 92 LEU A O 1
ATOM 722 N N . ASN A 1 93 ? 16.006 0.392 -36.582 1.00 85.19 93 ASN A N 1
ATOM 723 C CA . ASN A 1 93 ? 15.707 1.040 -37.845 1.00 85.19 93 ASN A CA 1
ATOM 724 C C . ASN A 1 93 ? 14.608 2.094 -37.636 1.00 85.19 93 ASN A C 1
ATOM 726 O O . ASN A 1 93 ? 13.440 1.762 -37.442 1.00 85.19 93 ASN A O 1
ATOM 730 N N . LEU A 1 94 ? 14.998 3.368 -37.669 1.00 81.06 94 LEU A N 1
ATOM 731 C CA . LEU A 1 94 ? 14.100 4.512 -37.495 1.00 81.06 94 LEU A CA 1
ATOM 732 C C . LEU A 1 94 ? 13.771 5.220 -38.824 1.00 81.06 94 LEU A C 1
ATOM 734 O O . LEU A 1 94 ? 13.206 6.315 -38.812 1.00 81.06 94 LEU A O 1
ATOM 738 N N . THR A 1 95 ? 14.135 4.636 -39.972 1.00 83.94 95 THR A N 1
ATOM 739 C CA . THR A 1 95 ? 13.855 5.234 -41.286 1.00 83.94 95 THR A CA 1
ATOM 740 C C . THR A 1 95 ? 12.353 5.277 -41.557 1.00 83.94 95 THR A C 1
ATOM 742 O O . THR A 1 95 ? 11.650 4.305 -41.291 1.00 83.94 95 THR A O 1
ATOM 745 N N . GLY A 1 96 ? 11.859 6.390 -42.102 1.00 84.75 96 GLY A N 1
ATOM 746 C CA . GLY A 1 96 ? 10.438 6.565 -42.430 1.00 84.75 96 GLY A CA 1
ATOM 747 C C . GLY A 1 96 ? 9.545 6.975 -41.253 1.00 84.75 96 GLY A C 1
ATOM 748 O O . GLY A 1 96 ? 8.356 7.210 -41.454 1.00 84.75 96 GLY A O 1
ATOM 749 N N . LEU A 1 97 ? 10.093 7.109 -40.040 1.00 86.62 97 LEU A N 1
ATOM 750 C CA . LEU A 1 97 ? 9.354 7.629 -38.888 1.00 86.62 97 LEU A CA 1
ATOM 751 C C . LEU A 1 97 ? 9.396 9.168 -38.837 1.00 86.62 97 LEU A C 1
ATOM 753 O O . LEU A 1 97 ? 10.386 9.771 -39.259 1.00 86.62 97 LEU A O 1
ATOM 757 N N . PRO A 1 98 ? 8.362 9.829 -38.277 1.00 91.56 98 PRO A N 1
ATOM 758 C CA . PRO A 1 98 ? 8.343 11.282 -38.134 1.00 91.56 98 PRO A CA 1
ATOM 759 C C . PRO A 1 98 ? 9.564 11.806 -37.366 1.00 91.56 98 PRO A C 1
ATOM 761 O O . PRO A 1 98 ? 9.890 11.300 -36.290 1.00 91.56 98 PRO A O 1
ATOM 764 N N . ALA A 1 99 ? 10.202 12.870 -37.863 1.00 87.44 99 ALA A N 1
ATOM 765 C CA . ALA A 1 99 ? 11.423 13.423 -37.263 1.00 87.44 99 ALA A CA 1
ATOM 766 C C . ALA A 1 99 ? 11.254 13.785 -35.772 1.00 87.44 99 ALA A C 1
ATOM 768 O O . ALA A 1 99 ? 12.138 13.513 -34.962 1.00 87.44 99 ALA A O 1
ATOM 769 N N . ALA A 1 100 ? 10.089 14.318 -35.387 1.00 86.12 100 ALA A N 1
ATOM 770 C CA . ALA A 1 100 ? 9.761 14.633 -33.995 1.00 86.12 100 ALA A CA 1
ATOM 771 C C . ALA A 1 100 ? 9.663 13.382 -33.096 1.00 86.12 100 ALA A C 1
ATOM 773 O O . ALA A 1 100 ? 10.082 13.403 -31.935 1.00 86.12 100 ALA A O 1
ATOM 774 N N . PHE A 1 101 ? 9.161 12.264 -33.630 1.00 84.88 101 PHE A N 1
ATOM 775 C CA . PHE A 1 101 ? 9.147 10.986 -32.917 1.00 84.88 101 PHE A CA 1
ATOM 776 C C . PHE A 1 101 ? 10.572 10.460 -32.716 1.00 84.88 101 PHE A C 1
ATOM 778 O O . PHE A 1 101 ? 10.944 10.072 -31.613 1.00 84.88 101 PHE A O 1
ATOM 785 N N . VAL A 1 102 ? 11.401 10.507 -33.761 1.00 86.25 102 VAL A N 1
ATOM 786 C CA . VAL A 1 102 ? 12.801 10.068 -33.680 1.00 86.25 102 VAL A CA 1
ATOM 787 C C . VAL A 1 102 ? 13.585 10.912 -32.671 1.00 86.25 102 VAL A C 1
ATOM 789 O O . VAL A 1 102 ? 14.332 10.359 -31.866 1.00 86.25 102 VAL A O 1
ATOM 792 N N . ALA A 1 103 ? 13.391 12.233 -32.668 1.00 86.75 103 ALA A N 1
ATOM 793 C CA . ALA A 1 103 ? 14.029 13.137 -31.713 1.00 86.75 103 ALA A CA 1
ATOM 794 C C . ALA A 1 103 ? 13.603 12.845 -30.264 1.00 86.75 103 ALA A C 1
ATOM 796 O O . ALA A 1 103 ? 14.454 12.718 -29.385 1.00 86.75 103 ALA A O 1
ATOM 797 N N . SER A 1 104 ? 12.301 12.671 -30.016 1.00 84.50 104 SER A N 1
ATOM 798 C CA . SER A 1 104 ? 11.787 12.351 -28.676 1.00 84.50 104 SER A CA 1
ATOM 799 C C . SER A 1 104 ? 12.215 10.964 -28.188 1.00 84.50 104 SER A C 1
ATOM 801 O O . SER A 1 104 ? 12.554 10.807 -27.017 1.00 84.50 104 SER A O 1
ATOM 803 N N . TYR A 1 105 ? 12.288 9.967 -29.073 1.00 84.19 105 TYR A N 1
ATOM 804 C CA . TYR A 1 105 ? 12.794 8.637 -28.735 1.00 84.19 105 TYR A CA 1
ATOM 805 C C . TYR A 1 105 ? 14.282 8.659 -28.367 1.00 84.19 105 TYR A C 1
ATOM 807 O O . TYR A 1 105 ? 14.676 8.099 -27.341 1.00 84.19 105 TYR A O 1
ATOM 815 N N . LYS A 1 106 ? 15.099 9.363 -29.162 1.00 85.38 106 LYS A N 1
ATOM 816 C CA . LYS A 1 106 ? 16.535 9.561 -28.909 1.00 85.38 106 LYS A CA 1
ATOM 817 C C . LYS A 1 106 ? 16.827 10.369 -27.648 1.00 85.38 106 LYS A C 1
ATOM 819 O O . LYS A 1 106 ? 17.947 10.299 -27.172 1.00 85.38 106 LYS A O 1
ATOM 824 N N . ALA A 1 107 ? 15.856 11.114 -27.125 1.00 84.12 107 ALA A N 1
ATOM 825 C CA . ALA A 1 107 ? 15.953 11.828 -25.854 1.00 84.12 107 ALA A CA 1
ATOM 826 C C . ALA A 1 107 ? 15.345 11.045 -24.674 1.00 84.12 107 ALA A C 1
ATOM 828 O O . ALA A 1 107 ? 15.404 11.506 -23.535 1.00 84.12 107 ALA A O 1
ATOM 829 N N . SER A 1 108 ? 14.742 9.877 -24.921 1.00 84.62 108 SER A N 1
ATOM 830 C CA . SER A 1 108 ? 14.075 9.106 -23.872 1.00 84.62 108 SER A CA 1
ATOM 831 C C . SER A 1 108 ? 15.080 8.346 -22.991 1.00 84.62 108 SER A C 1
ATOM 833 O O . SER A 1 108 ? 16.067 7.812 -23.507 1.00 84.62 108 SER A O 1
ATOM 835 N N . PRO A 1 109 ? 14.808 8.204 -21.682 1.00 81.31 109 PRO A N 1
ATOM 836 C CA . PRO A 1 109 ? 15.629 7.409 -20.765 1.00 81.31 109 PRO A CA 1
ATOM 837 C C . PRO A 1 109 ? 15.885 5.968 -21.226 1.00 81.31 109 PRO A C 1
ATOM 839 O O . PRO A 1 109 ? 16.924 5.400 -20.914 1.00 81.31 109 PRO A O 1
ATOM 842 N N . LEU A 1 110 ? 14.959 5.388 -21.994 1.00 83.44 110 LEU A N 1
ATOM 843 C CA . LEU A 1 110 ? 15.085 4.047 -22.562 1.00 83.44 110 LEU A CA 1
ATOM 844 C C . LEU A 1 110 ? 15.943 4.009 -23.838 1.00 83.44 110 LEU A C 1
ATOM 846 O O . LEU A 1 110 ? 16.628 3.019 -24.074 1.00 83.44 110 LEU A O 1
ATOM 850 N N . GLY A 1 111 ? 15.879 5.059 -24.662 1.00 82.06 111 GLY A N 1
ATOM 851 C CA . GLY A 1 111 ? 16.500 5.111 -25.988 1.00 82.06 111 GLY A CA 1
ATOM 852 C C . GLY A 1 111 ? 17.943 5.611 -26.000 1.00 82.06 111 GLY A C 1
ATOM 853 O O . GLY A 1 111 ? 18.706 5.221 -26.881 1.00 82.06 111 GLY A O 1
ATOM 854 N N . VAL A 1 112 ? 18.322 6.454 -25.031 1.00 85.75 112 VAL A N 1
ATOM 855 C CA . VAL A 1 112 ? 19.655 7.077 -24.914 1.00 85.75 112 VAL A CA 1
ATOM 856 C C . VAL A 1 112 ? 20.766 6.102 -24.485 1.00 85.75 112 VAL A C 1
ATOM 858 O O . VAL A 1 112 ? 21.812 6.089 -25.138 1.00 85.75 112 VAL A O 1
ATOM 861 N N . PRO A 1 113 ? 20.625 5.320 -23.394 1.00 87.19 113 PRO A N 1
ATOM 862 C CA . PRO A 1 113 ? 21.752 4.577 -22.841 1.00 87.19 113 PRO A CA 1
ATOM 863 C C . PRO A 1 113 ? 22.100 3.353 -23.696 1.00 87.19 113 PRO A C 1
ATOM 865 O O . PRO A 1 113 ? 21.222 2.588 -24.094 1.00 87.19 113 PRO A O 1
ATOM 868 N N . GLN A 1 114 ? 23.396 3.136 -23.939 1.00 88.00 114 GLN A N 1
ATOM 869 C CA . GLN A 1 114 ? 23.898 1.975 -24.691 1.00 88.00 114 GLN A CA 1
ATOM 870 C C . GLN A 1 114 ? 23.834 0.670 -23.887 1.00 88.00 114 GLN A C 1
ATOM 872 O O . GLN A 1 114 ? 23.747 -0.413 -24.465 1.00 88.00 114 GLN A O 1
ATOM 877 N N . THR A 1 115 ? 23.857 0.762 -22.556 1.00 89.00 115 THR A N 1
ATOM 878 C CA . THR A 1 115 ? 23.739 -0.377 -21.644 1.00 89.00 115 THR A CA 1
ATOM 879 C C . THR A 1 115 ? 22.669 -0.115 -20.595 1.00 89.00 115 THR A C 1
ATOM 881 O O . THR A 1 115 ? 22.445 1.016 -20.167 1.00 89.00 115 THR A O 1
ATOM 884 N N . VAL A 1 116 ? 21.983 -1.176 -20.183 1.00 88.50 116 VAL A N 1
ATOM 885 C CA . VAL A 1 116 ? 20.953 -1.144 -19.140 1.00 88.50 116 VAL A CA 1
ATOM 886 C C . VAL A 1 116 ? 21.194 -2.272 -18.153 1.00 88.50 116 VAL A C 1
ATOM 888 O O . VAL A 1 116 ? 21.789 -3.296 -18.481 1.00 88.50 116 VAL A O 1
ATOM 891 N N . ARG A 1 117 ? 20.735 -2.083 -16.917 1.00 87.94 117 ARG A N 1
ATOM 892 C CA . ARG A 1 117 ? 20.813 -3.127 -15.894 1.00 87.94 117 ARG A CA 1
ATOM 893 C C . ARG A 1 117 ? 19.828 -4.243 -16.225 1.00 87.94 117 ARG A C 1
ATOM 895 O O . ARG A 1 117 ? 18.688 -3.948 -16.591 1.00 87.94 117 ARG A O 1
ATOM 902 N N . VAL A 1 118 ? 20.224 -5.499 -16.021 1.00 86.38 118 VAL A N 1
ATOM 903 C CA . VAL A 1 118 ? 19.377 -6.682 -16.261 1.00 86.38 118 VAL A CA 1
ATOM 904 C C . VAL A 1 118 ? 18.019 -6.554 -15.565 1.00 86.38 118 VAL A C 1
ATOM 906 O O . VAL A 1 118 ? 16.990 -6.842 -16.174 1.00 86.38 118 VAL A O 1
ATOM 909 N N . LYS A 1 119 ? 17.976 -6.002 -14.344 1.00 83.06 119 LYS A N 1
ATOM 910 C CA . LYS A 1 119 ? 16.717 -5.776 -13.617 1.00 83.06 119 LYS A CA 1
ATOM 911 C C . LYS A 1 119 ? 15.674 -4.962 -14.380 1.00 83.06 119 LYS A C 1
ATOM 913 O O . LYS A 1 119 ? 14.494 -5.198 -14.182 1.00 83.06 119 LYS A O 1
ATOM 918 N N . MET A 1 120 ? 16.084 -4.029 -15.243 1.00 83.12 120 MET A N 1
ATOM 919 C CA . MET A 1 120 ? 15.144 -3.229 -16.036 1.00 83.12 120 MET A CA 1
ATOM 920 C C . MET A 1 120 ? 14.475 -4.076 -17.122 1.00 83.12 120 MET A C 1
ATOM 922 O O . MET A 1 120 ? 13.295 -3.890 -17.398 1.00 83.12 120 MET A O 1
ATOM 926 N N . LEU A 1 121 ? 15.211 -5.032 -17.695 1.00 84.50 121 LEU A N 1
ATOM 927 C CA . LEU A 1 121 ? 14.731 -5.935 -18.745 1.00 84.50 121 LEU A CA 1
ATOM 928 C C . LEU A 1 121 ? 13.923 -7.117 -18.197 1.00 84.50 121 LEU A C 1
ATOM 930 O O . LEU A 1 121 ? 13.091 -7.664 -18.907 1.00 84.50 121 LEU A O 1
ATOM 934 N N . MET A 1 122 ? 14.156 -7.499 -16.939 1.00 83.81 122 MET A N 1
ATOM 935 C CA . MET A 1 122 ? 13.435 -8.588 -16.266 1.00 83.81 122 MET A CA 1
ATOM 936 C C . MET A 1 122 ? 12.030 -8.204 -15.783 1.00 83.81 122 MET A C 1
ATOM 938 O O . MET A 1 122 ? 11.304 -9.067 -15.286 1.00 83.81 122 MET A O 1
ATOM 942 N N . THR A 1 123 ? 11.658 -6.927 -15.885 1.00 84.94 123 THR A N 1
ATOM 943 C CA . THR A 1 123 ? 10.308 -6.467 -15.546 1.00 84.94 123 THR A CA 1
ATOM 944 C C . THR A 1 123 ? 9.305 -6.811 -16.659 1.00 84.94 123 THR A C 1
ATOM 946 O O . THR A 1 123 ? 9.711 -6.952 -17.810 1.00 84.94 123 THR A O 1
ATOM 949 N N . PRO A 1 124 ? 7.995 -6.939 -16.365 1.00 82.94 124 PRO A N 1
ATOM 950 C CA . PRO A 1 124 ? 6.989 -7.296 -17.369 1.00 82.94 124 PRO A CA 1
ATOM 951 C C . PRO A 1 124 ? 6.864 -6.309 -18.537 1.00 82.94 124 PRO A C 1
ATOM 953 O O . PRO A 1 124 ? 6.500 -6.710 -19.641 1.00 82.94 124 PRO A O 1
ATOM 956 N N . PHE A 1 125 ? 7.149 -5.021 -18.312 1.00 84.56 125 PHE A N 1
ATOM 957 C CA . PHE A 1 125 ? 6.979 -3.975 -19.321 1.00 84.56 125 PHE A CA 1
ATOM 958 C C . PHE A 1 125 ? 8.218 -3.067 -19.434 1.00 84.56 125 PHE A C 1
ATOM 960 O O . PHE A 1 125 ? 8.150 -1.868 -19.126 1.00 84.56 125 PHE A O 1
ATOM 967 N N . PRO A 1 126 ? 9.366 -3.584 -19.904 1.00 83.19 126 PRO A N 1
ATOM 968 C CA . PRO A 1 126 ? 10.626 -2.837 -19.928 1.00 83.19 126 PRO A CA 1
ATOM 969 C C . PRO A 1 126 ? 10.562 -1.569 -20.803 1.00 83.19 126 PRO A C 1
ATOM 971 O O . PRO A 1 126 ? 11.250 -0.584 -20.533 1.00 83.19 126 PRO A O 1
ATOM 974 N N . GLN A 1 127 ? 9.663 -1.530 -21.794 1.00 81.19 127 GLN A N 1
ATOM 975 C CA . GLN A 1 127 ? 9.444 -0.395 -22.699 1.00 81.19 127 GLN A CA 1
ATOM 976 C C . GLN A 1 127 ? 8.911 0.888 -22.027 1.00 81.19 127 GLN A C 1
ATOM 978 O O . GLN A 1 127 ? 8.928 1.963 -22.639 1.00 81.19 127 GLN A O 1
ATOM 983 N N . PHE A 1 128 ? 8.435 0.794 -20.782 1.00 80.69 128 PHE A N 1
ATOM 984 C CA . PHE A 1 128 ? 7.944 1.929 -19.991 1.00 80.69 128 PHE A CA 1
ATOM 985 C C . PHE A 1 128 ? 8.917 2.355 -18.886 1.00 80.69 128 PHE A C 1
ATOM 987 O O . PHE A 1 128 ? 8.492 2.935 -17.890 1.00 80.69 128 PHE A O 1
ATOM 994 N N . TRP A 1 129 ? 10.214 2.054 -19.039 1.00 75.25 129 TRP A N 1
ATOM 995 C CA . TRP A 1 129 ? 11.289 2.565 -18.175 1.00 75.25 129 TRP A CA 1
ATOM 996 C C . TRP A 1 129 ? 10.964 2.457 -16.671 1.00 75.25 129 TRP A C 1
ATOM 998 O O . TRP A 1 129 ? 11.002 3.431 -15.922 1.00 75.25 129 TRP A O 1
ATOM 1008 N N . ASN A 1 130 ? 10.556 1.262 -16.232 1.00 70.25 130 ASN A N 1
ATOM 1009 C CA . ASN A 1 130 ? 10.217 0.970 -14.834 1.00 70.25 130 ASN A CA 1
ATOM 1010 C C . ASN A 1 130 ? 9.146 1.884 -14.195 1.00 70.25 130 ASN A C 1
ATOM 1012 O O . ASN A 1 130 ? 9.069 2.002 -12.976 1.00 70.25 130 ASN A O 1
ATOM 1016 N N . SER A 1 131 ? 8.307 2.535 -15.001 1.00 75.38 131 SER A N 1
ATOM 1017 C CA . SER A 1 131 ? 7.278 3.458 -14.528 1.00 75.38 131 SER A CA 1
ATOM 1018 C C . SER A 1 131 ? 5.977 3.178 -15.276 1.00 75.38 131 SER A C 1
ATOM 1020 O O . SER A 1 131 ? 5.544 3.942 -16.126 1.00 75.38 131 SER A O 1
ATOM 1022 N N . LEU A 1 132 ? 5.371 2.023 -14.992 1.00 82.75 132 LEU A N 1
ATOM 1023 C CA . LEU A 1 132 ? 3.989 1.732 -15.377 1.00 82.75 132 LEU A CA 1
ATOM 1024 C C . LEU A 1 132 ? 3.160 1.647 -14.099 1.00 82.75 132 LEU A C 1
ATOM 1026 O O . LEU A 1 132 ? 3.393 0.755 -13.280 1.00 82.75 132 LEU A O 1
ATOM 1030 N N . PHE A 1 133 ? 2.234 2.585 -13.920 1.00 82.19 133 PHE A N 1
ATOM 1031 C CA . PHE A 1 133 ? 1.497 2.751 -12.670 1.00 82.19 133 PHE A CA 1
ATOM 1032 C C . PHE A 1 133 ? -0.019 2.693 -12.891 1.00 82.19 133 PHE A C 1
ATOM 1034 O O . PHE A 1 133 ? -0.567 3.438 -13.702 1.00 82.19 133 PHE A O 1
ATOM 1041 N N . SER A 1 134 ? -0.698 1.828 -12.145 1.00 83.44 134 SER A N 1
ATOM 1042 C CA . SER A 1 134 ? -2.156 1.787 -12.047 1.00 83.44 134 SER A CA 1
ATOM 1043 C C . SER A 1 134 ? -2.573 2.621 -10.843 1.00 83.44 134 SER A C 1
ATOM 1045 O O . SER A 1 134 ? -2.162 2.355 -9.718 1.00 83.44 134 SER A O 1
ATOM 1047 N N . ASN A 1 135 ? -3.369 3.663 -11.057 1.00 82.44 135 ASN A N 1
ATOM 1048 C CA . ASN A 1 135 ? -3.757 4.569 -9.977 1.00 82.44 135 ASN A CA 1
ATOM 1049 C C . ASN A 1 135 ? -4.968 4.059 -9.178 1.00 82.44 135 ASN A C 1
ATOM 1051 O O . ASN A 1 135 ? -5.152 4.464 -8.032 1.00 82.44 135 ASN A O 1
ATOM 1055 N N . THR A 1 136 ? -5.834 3.238 -9.771 1.00 81.38 136 THR A N 1
ATOM 1056 C CA . THR A 1 136 ? -7.218 3.013 -9.305 1.00 81.38 136 THR A CA 1
ATOM 1057 C C . THR A 1 136 ? -7.544 1.575 -8.896 1.00 81.38 136 THR A C 1
ATOM 1059 O O . THR A 1 136 ? -8.716 1.204 -8.894 1.00 81.38 136 THR A O 1
ATOM 1062 N N . GLU A 1 137 ? -6.549 0.778 -8.501 1.00 82.31 137 GLU A N 1
ATOM 1063 C CA . GLU A 1 137 ? -6.756 -0.627 -8.125 1.00 82.31 137 GLU A CA 1
ATOM 1064 C C . GLU A 1 137 ? -7.716 -0.750 -6.918 1.00 82.31 137 GLU A C 1
ATOM 1066 O O . GLU A 1 137 ? -7.424 -0.184 -5.858 1.00 82.31 137 GLU A O 1
ATOM 1071 N N . PRO A 1 138 ? -8.856 -1.461 -7.029 1.00 79.56 138 PRO A N 1
ATOM 1072 C CA . PRO A 1 138 ? -9.863 -1.563 -5.969 1.00 79.56 138 PRO A CA 1
ATOM 1073 C C . PRO A 1 138 ? -9.507 -2.664 -4.956 1.00 79.56 138 PRO A C 1
ATOM 1075 O O . PRO A 1 138 ? -10.248 -3.622 -4.764 1.00 79.56 138 PRO A O 1
ATOM 1078 N N . VAL A 1 139 ? -8.341 -2.557 -4.326 1.00 79.94 139 VAL A N 1
ATOM 1079 C CA . VAL A 1 139 ? -7.802 -3.572 -3.393 1.00 79.94 139 VAL A CA 1
ATOM 1080 C C . VAL A 1 139 ? -7.640 -3.050 -1.971 1.00 79.94 139 VAL A C 1
ATOM 1082 O O . VAL A 1 139 ? -7.285 -3.807 -1.072 1.00 79.94 139 VAL A O 1
ATOM 1085 N N . GLY A 1 140 ? -7.905 -1.764 -1.747 1.00 82.88 140 GLY A N 1
ATOM 1086 C CA . GLY A 1 140 ? -7.792 -1.162 -0.429 1.00 82.88 140 GLY A CA 1
ATOM 1087 C C . GLY A 1 140 ? -8.986 -1.481 0.467 1.00 82.88 140 GLY A C 1
ATOM 1088 O O . GLY A 1 140 ? -10.110 -1.698 0.002 1.00 82.88 140 GLY A O 1
ATOM 1089 N N . SER A 1 141 ? -8.750 -1.440 1.774 1.00 87.25 141 SER A N 1
ATOM 1090 C CA . SER A 1 141 ? -9.791 -1.624 2.789 1.00 87.25 141 SER A CA 1
ATOM 1091 C C . SER A 1 141 ? -9.596 -0.670 3.962 1.00 87.25 141 SER A C 1
ATOM 1093 O O . SER A 1 141 ? -8.465 -0.295 4.253 1.00 87.25 141 SER A O 1
ATOM 1095 N N . SER A 1 142 ? -10.671 -0.289 4.644 1.00 89.50 142 SER A N 1
ATOM 1096 C CA . SER A 1 142 ? -10.613 0.472 5.893 1.00 89.50 142 SER A CA 1
ATOM 1097 C C . SER A 1 142 ? -11.629 -0.073 6.886 1.00 89.50 142 SER A C 1
ATOM 1099 O O . SER A 1 142 ? -12.785 -0.284 6.526 1.00 89.50 142 SER A O 1
ATOM 1101 N N . ASN A 1 143 ? -11.196 -0.324 8.117 1.00 91.81 143 ASN A N 1
ATOM 1102 C CA . ASN A 1 143 ? -12.015 -0.886 9.180 1.00 91.81 143 ASN A CA 1
ATOM 1103 C C . ASN A 1 143 ? -11.963 0.003 10.418 1.00 91.81 143 ASN A C 1
ATOM 1105 O O . ASN A 1 143 ? -10.930 0.098 11.080 1.00 91.81 143 ASN A O 1
ATOM 1109 N N . TYR A 1 144 ? -13.114 0.549 10.783 1.00 93.06 144 TYR A N 1
ATOM 1110 C CA . TYR A 1 144 ? -13.300 1.330 11.991 1.00 93.06 144 TYR A CA 1
ATOM 1111 C C . TYR A 1 144 ? -14.096 0.535 13.019 1.00 93.06 144 TYR A C 1
ATOM 1113 O O . TYR A 1 144 ? -15.081 -0.124 12.691 1.00 93.06 144 TYR A O 1
ATOM 1121 N N . ASN A 1 145 ? -13.677 0.609 14.277 1.00 95.00 145 ASN A N 1
ATOM 1122 C CA . ASN A 1 145 ? -14.327 -0.048 15.402 1.00 95.00 145 ASN A CA 1
ATOM 1123 C C . ASN A 1 145 ? -14.346 0.902 16.596 1.00 95.00 145 ASN A C 1
ATOM 1125 O O . ASN A 1 145 ? -13.299 1.410 16.989 1.00 95.00 145 ASN A O 1
ATOM 1129 N N . SER A 1 146 ? -15.511 1.112 17.197 1.00 95.06 146 SER A N 1
ATOM 1130 C CA . SER A 1 146 ? -15.691 1.973 18.362 1.00 95.06 146 SER A CA 1
ATOM 1131 C C . SER A 1 146 ? -16.571 1.299 19.399 1.00 95.06 146 SER A C 1
ATOM 1133 O O . SER A 1 146 ? -17.620 0.753 19.073 1.00 95.06 146 SER A O 1
ATOM 1135 N N . LEU A 1 147 ? -16.1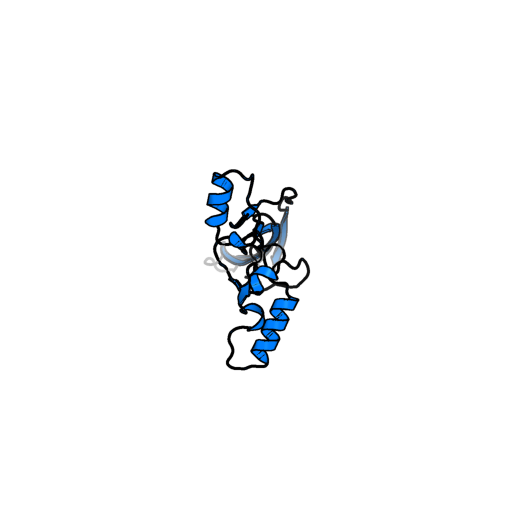35 1.339 20.651 1.00 96.25 147 LEU A N 1
ATOM 1136 C CA . LEU A 1 147 ? -16.867 0.901 21.825 1.00 96.25 147 LEU A CA 1
ATOM 1137 C C . LEU A 1 147 ? -17.144 2.123 22.696 1.00 96.25 147 LEU A C 1
ATOM 1139 O O . LEU A 1 147 ? -16.222 2.816 23.123 1.00 96.25 147 LEU A O 1
ATOM 1143 N N . ILE A 1 148 ? -18.415 2.355 22.979 1.00 97.00 148 ILE A N 1
ATOM 1144 C CA . ILE A 1 148 ? -18.920 3.447 23.797 1.00 97.00 148 ILE A CA 1
ATOM 1145 C C . ILE A 1 148 ? -19.598 2.820 25.008 1.00 97.00 148 ILE A C 1
ATOM 1147 O O . ILE A 1 148 ? -20.529 2.031 24.873 1.00 97.00 148 ILE A O 1
ATOM 1151 N N . VAL A 1 149 ? -19.137 3.180 26.198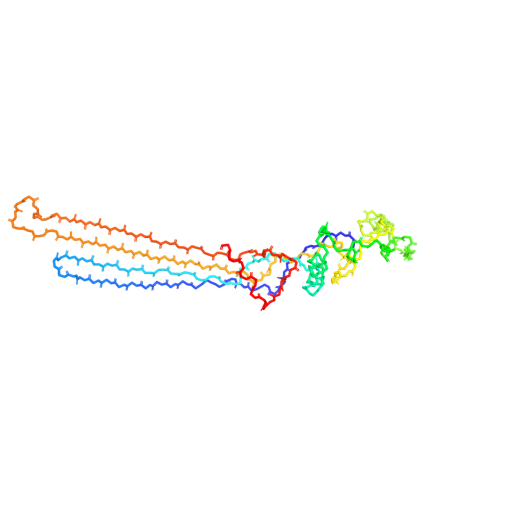 1.00 96.38 149 VAL A N 1
ATOM 1152 C CA . VAL A 1 149 ? -19.712 2.749 27.470 1.00 96.38 149 VAL A CA 1
ATOM 1153 C C . VAL A 1 149 ? -20.189 3.980 28.215 1.00 96.38 149 VAL A C 1
ATOM 1155 O O . VAL A 1 149 ? -19.431 4.931 28.397 1.00 96.38 149 VAL A O 1
ATOM 1158 N N . LYS A 1 150 ? -21.439 3.968 28.661 1.00 96.88 150 LYS A N 1
ATOM 1159 C CA . LYS A 1 150 ? -22.047 5.021 29.470 1.00 96.88 150 LYS A CA 1
ATOM 1160 C C . LYS A 1 150 ? -22.626 4.417 30.737 1.00 96.88 150 LYS A C 1
ATOM 1162 O O . LYS A 1 150 ? -23.299 3.390 30.699 1.00 96.88 150 LYS A O 1
ATOM 1167 N N . LEU A 1 151 ? -22.368 5.078 31.853 1.00 95.69 151 LEU A N 1
ATOM 1168 C CA . LEU A 1 151 ? -22.841 4.691 33.169 1.00 95.69 151 LEU A CA 1
ATOM 1169 C C . LEU A 1 151 ? -23.491 5.899 33.834 1.00 95.69 151 LEU A C 1
ATOM 1171 O O . LEU A 1 151 ? -22.811 6.872 34.143 1.00 95.69 151 LEU A O 1
ATOM 1175 N N . ASP A 1 152 ? -24.796 5.824 34.064 1.00 94.25 152 ASP A N 1
ATOM 1176 C CA . ASP A 1 152 ? -25.556 6.822 34.818 1.00 94.25 152 ASP A CA 1
ATOM 1177 C C . ASP A 1 152 ? -25.948 6.214 36.164 1.00 94.25 152 ASP A C 1
ATOM 1179 O O . ASP A 1 152 ? -26.613 5.184 36.212 1.00 94.25 152 ASP A O 1
ATOM 1183 N N . LYS A 1 153 ? -25.517 6.819 37.269 1.00 90.31 153 LYS A N 1
ATOM 1184 C CA . LYS A 1 153 ? -25.899 6.424 38.624 1.00 90.31 153 LYS A CA 1
ATOM 1185 C C . LYS A 1 153 ? -26.674 7.548 39.281 1.00 90.31 153 LYS A C 1
ATOM 1187 O O . LYS A 1 153 ? -26.114 8.599 39.596 1.00 90.31 153 LYS A O 1
ATOM 1192 N N . ARG A 1 154 ? -27.931 7.279 39.626 1.00 86.81 154 ARG A N 1
ATOM 1193 C CA . ARG A 1 154 ? -28.724 8.165 40.481 1.00 86.81 154 ARG A CA 1
ATOM 1194 C C . ARG A 1 154 ? -28.510 7.799 41.941 1.00 86.81 154 ARG A C 1
ATOM 1196 O O . ARG A 1 154 ? -28.878 6.717 42.392 1.00 86.81 154 ARG A O 1
ATOM 1203 N N . LEU A 1 155 ? -27.936 8.716 42.706 1.00 82.69 155 LEU A N 1
ATOM 1204 C CA . LEU A 1 155 ? -27.756 8.545 44.137 1.00 82.69 155 LEU A CA 1
ATOM 1205 C C . LEU A 1 155 ? -29.104 8.735 44.837 1.00 82.69 155 LEU A C 1
ATOM 1207 O O . LEU A 1 155 ? -29.730 9.794 44.798 1.00 82.69 155 LEU A O 1
ATOM 1211 N N . SER A 1 156 ? -29.564 7.670 45.488 1.00 69.12 156 SER A N 1
ATOM 1212 C CA . SER A 1 156 ? -30.715 7.716 46.382 1.00 69.12 156 SER A CA 1
ATOM 1213 C C . SER A 1 156 ? -30.333 7.142 47.740 1.00 69.12 156 SER A C 1
ATOM 1215 O O . SER A 1 156 ? -30.535 5.958 47.997 1.00 69.12 156 SER A O 1
ATOM 1217 N N . GLY A 1 157 ? -29.736 7.986 48.582 1.00 68.25 157 GLY A N 1
ATOM 1218 C CA . GLY A 1 157 ? -29.494 7.725 50.003 1.00 68.25 157 GLY A CA 1
ATOM 1219 C C . GLY A 1 157 ? -30.411 8.573 50.895 1.00 68.25 157 GLY A C 1
ATOM 1220 O O . GLY A 1 157 ? -31.013 9.539 50.429 1.00 68.25 157 GLY A O 1
ATOM 1221 N N . GLY A 1 158 ? -30.524 8.208 52.177 1.00 62.84 158 GLY A N 1
ATOM 1222 C CA . GLY A 1 158 ? -31.442 8.840 53.141 1.00 62.84 158 GLY A CA 1
ATOM 1223 C C . GLY A 1 158 ? -31.067 10.254 53.613 1.00 62.84 158 GLY A C 1
ATOM 1224 O O . GLY A 1 158 ? -31.892 10.914 54.235 1.00 62.84 158 GLY A O 1
ATOM 1225 N N . GLY A 1 159 ? -29.859 10.745 53.317 1.00 71.00 159 GLY A N 1
ATOM 1226 C CA . GLY A 1 159 ? -29.412 12.086 53.712 1.00 71.00 159 GLY A CA 1
ATOM 1227 C C . GLY A 1 159 ? -29.873 13.182 52.745 1.00 71.00 159 GLY A C 1
ATOM 1228 O O . GLY A 1 159 ? -29.756 13.025 51.530 1.00 71.00 159 GLY A O 1
ATOM 1229 N N . ALA A 1 160 ? -30.337 14.321 53.274 1.00 67.56 160 ALA A N 1
ATOM 1230 C CA . ALA A 1 160 ? -30.820 15.466 52.486 1.00 67.56 160 ALA A CA 1
ATOM 1231 C C . ALA A 1 160 ? -29.783 16.032 51.490 1.00 67.56 160 ALA A C 1
ATOM 1233 O O . ALA A 1 160 ? -30.165 16.603 50.476 1.00 67.56 160 ALA A O 1
ATOM 1234 N N . LEU A 1 161 ? -28.485 15.824 51.741 1.00 67.94 161 LEU A N 1
ATOM 1235 C CA . LEU A 1 161 ? -27.384 16.334 50.911 1.00 67.94 161 LEU A CA 1
ATOM 1236 C C . LEU A 1 161 ? -27.077 15.489 49.660 1.00 67.94 161 LEU A C 1
ATOM 1238 O O . LEU A 1 161 ? -26.409 15.966 48.752 1.00 67.94 161 LEU A O 1
ATOM 1242 N N . ILE A 1 162 ? -27.538 14.237 49.602 1.00 69.06 162 ILE A N 1
ATOM 1243 C CA . ILE A 1 162 ? -27.234 13.287 48.508 1.00 69.06 162 ILE A CA 1
ATOM 1244 C C . ILE A 1 162 ? -28.490 12.812 47.769 1.00 69.06 162 ILE A C 1
ATOM 1246 O O . ILE A 1 162 ? -28.405 12.048 46.805 1.00 69.06 162 ILE A O 1
ATOM 1250 N N . LYS A 1 163 ? -29.669 13.263 48.210 1.00 71.00 163 LYS A N 1
ATOM 1251 C CA . LYS A 1 163 ? -30.963 12.923 47.623 1.00 71.00 163 LYS A CA 1
ATOM 1252 C C . LYS A 1 163 ? -31.161 13.746 46.345 1.00 71.00 163 LYS A C 1
ATOM 1254 O O . LYS A 1 163 ? -31.436 14.936 46.415 1.00 71.00 163 LYS A O 1
ATOM 1259 N N . GLY A 1 164 ? -31.015 13.103 45.186 1.00 74.31 164 GLY A N 1
ATOM 1260 C CA . GLY A 1 164 ? -31.198 13.743 43.874 1.00 74.31 164 GLY A CA 1
ATOM 1261 C C . GLY A 1 164 ? -29.911 14.005 43.087 1.00 74.31 164 GLY A C 1
ATOM 1262 O O . GLY A 1 164 ? -29.989 14.525 41.980 1.00 74.31 164 GLY A O 1
ATOM 1263 N N . LEU A 1 165 ? -28.743 13.615 43.607 1.00 82.38 165 LEU A N 1
ATOM 1264 C CA . LEU A 1 165 ? -27.479 13.714 42.875 1.00 82.38 165 LEU A CA 1
ATOM 1265 C C . LEU A 1 165 ? -27.367 12.591 41.826 1.00 82.38 165 LEU A C 1
ATOM 1267 O O . LEU A 1 165 ? -27.651 11.430 42.123 1.00 82.38 165 LEU A O 1
ATOM 1271 N N . SER A 1 166 ? -26.927 12.911 40.609 1.00 87.12 166 SER A N 1
ATOM 1272 C CA . SER A 1 166 ? -26.645 11.940 39.540 1.00 87.12 166 SER A CA 1
ATOM 1273 C C . SER A 1 166 ? -25.188 12.021 39.104 1.00 87.12 166 SER A C 1
ATOM 1275 O O . SER A 1 166 ? -24.641 13.114 38.972 1.00 87.12 166 SER A O 1
ATOM 1277 N N . ILE A 1 167 ? -24.572 10.871 38.849 1.00 88.88 167 ILE A N 1
ATOM 1278 C CA . ILE A 1 167 ? -23.215 10.764 38.314 1.00 88.88 167 ILE A CA 1
ATOM 1279 C C . ILE A 1 167 ? -23.307 10.106 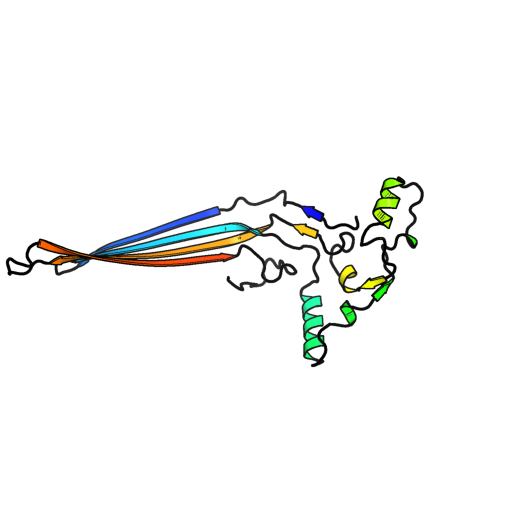36.945 1.00 88.88 167 ILE A C 1
ATOM 1281 O O . ILE A 1 167 ? -23.795 8.984 36.841 1.00 88.88 167 ILE A O 1
ATOM 1285 N N . LEU A 1 168 ? -22.796 10.784 35.921 1.00 92.69 168 LEU A N 1
ATOM 1286 C CA . LEU A 1 168 ? -22.664 10.242 34.576 1.00 92.69 168 LEU A CA 1
ATOM 1287 C C . LEU A 1 168 ? -21.181 10.060 34.250 1.00 92.69 168 LEU A C 1
ATOM 1289 O O . LEU A 1 168 ? -20.408 11.015 34.292 1.00 92.69 168 LEU A O 1
ATOM 1293 N N . GLY A 1 169 ? -20.798 8.835 33.908 1.00 94.06 169 GLY A N 1
ATOM 1294 C CA . GLY A 1 169 ? -19.500 8.501 33.335 1.00 94.06 169 GLY A CA 1
ATOM 1295 C C . GLY A 1 169 ? -19.670 7.999 31.908 1.00 94.06 169 GLY A C 1
ATOM 1296 O O . GLY A 1 169 ? -20.577 7.219 31.627 1.00 94.06 169 GLY A O 1
ATOM 1297 N N . SER A 1 170 ? -18.793 8.416 31.002 1.00 94.56 170 SER A N 1
ATOM 1298 C CA . SER A 1 170 ? -18.759 7.894 29.636 1.00 94.56 170 SER A CA 1
ATOM 1299 C C . SER A 1 170 ? -17.328 7.631 29.201 1.00 94.56 170 SER A C 1
ATOM 1301 O O . SER A 1 170 ? -16.451 8.463 29.432 1.00 94.56 170 SER A O 1
ATOM 1303 N N . PHE A 1 171 ? -17.108 6.501 28.545 1.00 94.81 171 PHE A N 1
ATOM 1304 C CA . PHE A 1 171 ? -15.821 6.080 28.020 1.00 94.81 171 PHE A CA 1
ATOM 1305 C C . PHE A 1 171 ? -15.989 5.636 26.572 1.00 94.81 171 PHE A C 1
ATOM 1307 O O . PHE A 1 171 ? -16.865 4.829 26.267 1.00 94.81 171 PHE A O 1
ATOM 1314 N N . THR A 1 172 ? -15.130 6.146 25.695 1.00 95.44 172 THR A N 1
ATOM 1315 C CA . THR A 1 172 ? -15.123 5.783 24.279 1.00 95.44 172 THR A CA 1
ATOM 1316 C C . THR A 1 172 ? -13.741 5.280 23.909 1.00 95.44 172 THR A C 1
ATOM 1318 O O . THR A 1 172 ? -12.757 6.007 24.031 1.00 95.44 172 THR A O 1
ATOM 1321 N N . TYR A 1 173 ? -13.674 4.048 23.420 1.00 95.56 173 TYR A N 1
ATOM 1322 C CA . TYR A 1 173 ? -12.484 3.484 22.804 1.00 95.56 173 TYR A CA 1
ATOM 1323 C C . TYR A 1 173 ? -12.744 3.304 21.318 1.00 95.56 173 TYR A C 1
ATOM 1325 O O . TYR A 1 173 ? -13.731 2.681 20.944 1.00 95.56 173 TYR A O 1
ATOM 1333 N N . SER A 1 174 ? -11.862 3.815 20.465 1.00 93.06 174 SER A N 1
ATOM 1334 C CA . SER A 1 174 ? -11.993 3.623 19.024 1.00 93.06 174 SER A CA 1
ATOM 1335 C C . SER A 1 174 ? -10.665 3.265 18.382 1.00 93.06 174 SER A C 1
ATOM 1337 O O . SER A 1 174 ? -9.600 3.650 18.867 1.00 93.06 174 SER A O 1
ATOM 1339 N N . ARG A 1 175 ? -10.746 2.499 17.298 1.00 93.19 175 ARG A N 1
ATOM 1340 C CA . ARG A 1 175 ? -9.615 2.075 16.488 1.00 93.19 175 ARG A CA 1
ATOM 1341 C C . ARG A 1 175 ? -10.004 2.111 15.021 1.00 93.19 175 ARG A C 1
ATOM 1343 O O . ARG A 1 175 ? -10.954 1.443 14.614 1.00 93.19 175 ARG A O 1
ATOM 1350 N N . ASP A 1 176 ? -9.218 2.847 14.254 1.00 90.00 176 ASP A N 1
ATOM 1351 C CA . ASP A 1 176 ? -9.275 2.864 12.800 1.00 90.00 176 ASP A CA 1
ATOM 1352 C C . ASP A 1 176 ? -8.088 2.082 12.233 1.00 90.00 176 ASP A C 1
ATOM 1354 O O . ASP A 1 176 ? -6.997 2.099 12.806 1.00 90.00 176 ASP A O 1
ATOM 1358 N N . MET A 1 177 ? -8.315 1.338 11.157 1.00 89.12 177 MET A N 1
ATOM 1359 C CA . MET A 1 177 ? -7.302 0.507 10.507 1.00 89.12 177 MET A CA 1
ATOM 1360 C C . MET A 1 177 ? -7.483 0.594 9.001 1.00 89.12 177 MET A C 1
ATOM 1362 O O . MET A 1 177 ? -8.434 0.037 8.452 1.00 89.12 177 MET A O 1
ATOM 1366 N N . GLY A 1 178 ? -6.547 1.265 8.339 1.00 83.75 178 GLY A N 1
ATOM 1367 C CA . GLY A 1 178 ? -6.583 1.505 6.904 1.00 83.75 178 GLY A CA 1
ATOM 1368 C C . GLY A 1 178 ? -5.487 0.743 6.168 1.00 83.75 178 GLY A C 1
ATOM 1369 O O . GLY A 1 178 ? -4.311 0.844 6.495 1.00 83.75 178 GLY A O 1
ATOM 1370 N N . ALA A 1 179 ? -5.866 0.038 5.109 1.00 77.75 179 ALA A N 1
ATOM 1371 C CA . ALA A 1 179 ? -4.966 -0.508 4.103 1.00 77.75 179 ALA A CA 1
ATOM 1372 C C . ALA A 1 179 ? -5.240 0.199 2.769 1.00 77.75 179 ALA A C 1
ATOM 1374 O O . ALA A 1 179 ? -6.004 -0.284 1.935 1.00 77.75 179 ALA A O 1
ATOM 1375 N N . THR A 1 180 ? -4.649 1.382 2.590 1.00 77.56 180 THR A N 1
ATOM 1376 C CA . THR A 1 180 ? -4.813 2.238 1.396 1.00 77.56 180 THR A CA 1
ATOM 1377 C C . THR A 1 180 ? -3.555 2.302 0.523 1.00 77.56 180 THR A C 1
ATOM 1379 O O . THR A 1 180 ? -3.489 3.078 -0.429 1.00 77.56 180 THR A O 1
ATOM 1382 N N . GLY A 1 181 ? -2.557 1.468 0.821 1.00 72.12 181 GLY A N 1
ATOM 1383 C CA . GLY A 1 181 ? -1.271 1.427 0.135 1.00 72.12 181 GLY A CA 1
ATOM 1384 C C . GLY A 1 181 ? -0.596 0.068 0.279 1.00 72.12 181 GLY A C 1
ATOM 1385 O O . GLY A 1 181 ? -0.841 -0.658 1.241 1.00 72.12 181 GLY A O 1
ATOM 1386 N N . PHE A 1 182 ? 0.273 -0.267 -0.672 1.00 66.88 182 PHE A N 1
ATOM 1387 C CA . PHE A 1 182 ? 1.158 -1.422 -0.557 1.00 66.88 182 PHE A CA 1
ATOM 1388 C C . PHE A 1 182 ? 2.444 -1.022 0.165 1.00 66.88 182 PHE A C 1
ATOM 1390 O O . PHE A 1 182 ? 3.102 -0.063 -0.233 1.00 66.88 182 PHE A O 1
ATOM 1397 N N . LEU A 1 183 ? 2.853 -1.802 1.170 1.00 65.31 183 LEU A N 1
ATOM 1398 C CA . LEU A 1 183 ? 4.177 -1.654 1.794 1.00 65.31 183 LEU A CA 1
ATOM 1399 C C . LEU A 1 183 ? 5.306 -1.930 0.804 1.00 65.31 183 LEU A C 1
ATOM 1401 O O . LEU A 1 183 ? 6.370 -1.323 0.869 1.00 65.31 183 LEU A O 1
ATOM 1405 N N . ASN A 1 184 ? 5.050 -2.844 -0.130 1.00 63.22 184 ASN A N 1
ATOM 1406 C CA . ASN A 1 184 ? 5.903 -3.056 -1.275 1.00 63.22 184 ASN A CA 1
ATOM 1407 C C . ASN A 1 184 ? 5.073 -2.950 -2.553 1.00 63.22 184 ASN A C 1
ATOM 1409 O O . ASN A 1 184 ? 4.418 -3.897 -2.984 1.00 63.22 184 ASN A O 1
ATOM 1413 N N . ASN A 1 185 ? 5.132 -1.773 -3.166 1.00 57.78 185 ASN A N 1
ATOM 1414 C CA . ASN A 1 185 ? 4.438 -1.460 -4.410 1.00 57.78 185 ASN A CA 1
ATOM 1415 C C . ASN A 1 185 ? 4.889 -2.335 -5.602 1.00 57.78 185 ASN A C 1
ATOM 1417 O O . ASN A 1 185 ? 4.240 -2.361 -6.640 1.00 57.78 185 ASN A O 1
ATOM 1421 N N . SER A 1 186 ? 5.998 -3.066 -5.441 1.00 57.03 186 SER A N 1
ATOM 1422 C CA . SER A 1 186 ? 6.544 -4.012 -6.411 1.00 57.03 186 SER A CA 1
ATOM 1423 C C . SER A 1 186 ? 6.049 -5.452 -6.211 1.00 57.03 186 SER A C 1
ATOM 1425 O O . SER A 1 186 ? 6.672 -6.379 -6.711 1.00 57.03 186 SER A O 1
ATOM 1427 N N . SER A 1 187 ? 4.921 -5.692 -5.531 1.00 51.78 187 SER A N 1
ATOM 1428 C CA . SER A 1 187 ? 4.241 -7.000 -5.546 1.00 51.78 187 SER A CA 1
ATOM 1429 C C . SER A 1 187 ? 2.744 -6.879 -5.208 1.00 51.78 187 SER A C 1
ATOM 1431 O O . SER A 1 187 ? 2.351 -7.076 -4.057 1.00 51.78 187 SER A O 1
ATOM 1433 N N . PRO A 1 188 ? 1.867 -6.582 -6.187 1.00 50.12 188 PRO A N 1
ATOM 1434 C CA . PRO A 1 188 ? 0.428 -6.680 -6.018 1.00 50.12 188 PRO A CA 1
ATOM 1435 C C . PRO A 1 188 ? 0.004 -8.144 -6.204 1.00 50.12 188 PRO A C 1
ATOM 1437 O O . PRO A 1 188 ? -0.661 -8.510 -7.167 1.00 50.12 188 PRO A O 1
ATOM 1440 N N . SER A 1 189 ? 0.431 -9.039 -5.314 1.00 46.12 189 SER A N 1
ATOM 1441 C CA . SER A 1 189 ? -0.119 -10.397 -5.303 1.00 46.12 189 SER A CA 1
ATOM 1442 C C . SER A 1 189 ? -1.549 -10.339 -4.757 1.00 46.12 189 SER A C 1
ATOM 1444 O O . SER A 1 189 ? -1.731 -9.977 -3.595 1.00 46.12 189 SER A O 1
ATOM 1446 N N . SER A 1 190 ? -2.555 -10.750 -5.534 1.00 40.62 190 SER A N 1
ATOM 1447 C CA . SER A 1 190 ? -3.967 -10.803 -5.103 1.00 40.62 190 SER A CA 1
ATOM 1448 C C . SER A 1 190 ? -4.270 -11.932 -4.095 1.00 40.62 190 SER A C 1
ATOM 1450 O O . SER A 1 190 ? -5.399 -12.410 -4.011 1.00 40.62 190 SER A O 1
ATOM 1452 N N . GLY A 1 191 ? -3.265 -12.412 -3.363 1.00 39.91 191 GLY A N 1
ATOM 1453 C CA . GLY A 1 191 ? -3.389 -13.597 -2.516 1.00 39.91 191 GLY A CA 1
ATOM 1454 C C . GLY A 1 191 ? -2.208 -13.892 -1.597 1.00 39.91 191 GLY A C 1
ATOM 1455 O O . GLY A 1 191 ? -2.285 -14.859 -0.845 1.00 39.91 191 GLY A O 1
ATOM 1456 N N . SER A 1 192 ? -1.136 -13.087 -1.591 1.00 35.31 192 SER A N 1
ATOM 1457 C CA . SER A 1 192 ? -0.224 -13.139 -0.448 1.00 35.31 192 SER A CA 1
ATOM 1458 C C . SER A 1 192 ? -0.781 -12.226 0.634 1.00 35.31 192 SER A C 1
ATOM 1460 O O . SER A 1 192 ? -1.165 -11.086 0.373 1.00 35.31 192 SER A O 1
ATOM 1462 N N . ASN A 1 193 ? -0.847 -12.757 1.850 1.00 36.47 193 ASN A N 1
ATOM 1463 C CA . ASN A 1 193 ? -0.955 -11.997 3.083 1.00 36.47 193 ASN A CA 1
ATOM 1464 C C . ASN A 1 193 ? 0.229 -11.013 3.187 1.00 36.47 193 ASN A C 1
ATOM 1466 O O . ASN A 1 193 ? 1.127 -11.182 4.002 1.00 36.47 193 ASN A O 1
ATOM 1470 N N . GLY A 1 194 ? 0.223 -9.951 2.383 1.00 36.22 194 GLY A N 1
ATOM 1471 C CA . GLY A 1 194 ? 1.019 -8.741 2.565 1.00 36.22 194 GLY A CA 1
ATOM 1472 C C . GLY A 1 194 ? 0.365 -7.811 3.583 1.00 36.22 194 GLY A C 1
ATOM 1473 O O . GLY A 1 194 ? 0.442 -6.594 3.450 1.00 36.22 194 GLY A O 1
ATOM 1474 N N . GLY A 1 195 ? -0.318 -8.390 4.576 1.00 33.31 195 GLY A N 1
ATOM 1475 C CA . GLY A 1 195 ? -0.962 -7.709 5.689 1.00 33.31 195 GLY A CA 1
ATOM 1476 C C . GLY A 1 195 ? 0.063 -7.189 6.687 1.00 33.31 195 GLY A C 1
ATOM 1477 O O . GLY A 1 195 ? 0.018 -7.538 7.862 1.00 33.31 195 GLY A O 1
ATOM 1478 N N . GLY A 1 196 ? 0.989 -6.347 6.237 1.00 35.91 196 GLY A N 1
ATOM 1479 C CA . GLY A 1 196 ? 1.592 -5.385 7.140 1.00 35.91 196 GLY A CA 1
ATOM 1480 C C . GLY A 1 196 ? 0.595 -4.245 7.298 1.00 35.91 196 GLY A C 1
ATOM 1481 O O . GLY A 1 196 ? 0.494 -3.355 6.459 1.00 35.91 196 GLY A O 1
ATOM 1482 N N . ARG A 1 197 ? -0.223 -4.379 8.340 1.00 33.25 197 ARG A N 1
ATOM 1483 C CA . ARG A 1 197 ? -1.224 -3.405 8.772 1.00 33.25 197 ARG A CA 1
ATOM 1484 C C . ARG A 1 197 ? -0.482 -2.133 9.193 1.00 33.25 197 ARG A C 1
ATOM 1486 O O . ARG A 1 197 ? 0.385 -2.226 10.062 1.00 33.25 197 ARG A O 1
ATOM 1493 N N . LEU A 1 198 ? -0.810 -0.996 8.584 1.00 35.06 198 LEU A N 1
ATOM 1494 C CA . LEU A 1 198 ? -0.665 0.297 9.255 1.00 35.06 198 LEU A CA 1
ATOM 1495 C C . LEU A 1 198 ? -1.868 0.485 10.189 1.00 35.06 198 LEU A C 1
ATOM 1497 O O . LEU A 1 198 ? -2.977 0.021 9.827 1.00 35.06 198 LEU A O 1
#

pLDDT: mean 81.42, std 13.64, range [33.25, 97.12]